Protein AF-A0A2S4UFC1-F1 (afdb_monomer_lite)

InterPro domains:
  IPR022127 Store-operated calcium entry regulator STIMATE/YPL162C [PF12400] (175-302)
  IPR022127 Store-operated calcium entry regulator STIMATE/YPL162C [PTHR31735] (86-302)

Radius of gyration: 28.75 Å; chains: 1; bounding box: 82×48×92 Å

Sequence (320 aa):
RKKLKRCSRHENKIIVENIYIQEEDAKLEWRLDYQILINVRVVVPGVVWGLPSRQLQPRTNQNMDLSAYEPIPSSSISRINSRPPAIANKLIPHTQLDTQTCSLLGPFSILIQAIMALIILASLLYKRHREKPKRKYRIWTADVSKQVLGQAFVHMLNIFISDSMASLPSKGNPCALYFMNIFIDTTIGVFVLFLALNFITLLVCKTLKKTSTNLGLSSGIYPDPFIKSWMKQLSIYFIGLIILKLFVLGLFWLGGSALIKFGNSIIEAISLDPKIQILVVVMIGPTILNVLQFLLIDSFININRIRILIIKAKATEDSK

pLDDT: mean 72.88, std 22.18, range [23.94, 96.31]

Organism: NCBI:txid27350

Structure (mmCIF, N/CA/C/O backbone):
data_AF-A0A2S4UFC1-F1
#
_entry.id   AF-A0A2S4UFC1-F1
#
loop_
_atom_site.group_PDB
_atom_site.id
_atom_site.type_symbol
_atom_site.label_atom_id
_atom_site.label_alt_id
_atom_site.label_comp_id
_atom_site.label_asym_id
_atom_site.label_entity_id
_atom_site.label_seq_id
_atom_site.pdbx_PDB_ins_code
_atom_site.Cartn_x
_atom_site.Cartn_y
_atom_site.Cartn_z
_atom_site.occupancy
_atom_site.B_iso_or_equiv
_atom_site.auth_seq_id
_atom_site.auth_comp_id
_atom_site.auth_asym_id
_atom_site.auth_atom_id
_atom_site.pdbx_PDB_model_num
ATOM 1 N N . ARG A 1 1 ? -30.247 -16.335 38.630 1.00 61.78 1 ARG A N 1
ATOM 2 C CA . ARG A 1 1 ? -29.020 -15.508 38.440 1.00 61.78 1 ARG A CA 1
ATOM 3 C C . ARG A 1 1 ? -27.766 -16.326 38.081 1.00 61.78 1 ARG A C 1
ATOM 5 O O . ARG A 1 1 ? -27.193 -16.047 37.039 1.00 61.78 1 ARG A O 1
ATOM 12 N N . LYS A 1 2 ? -27.351 -17.355 38.846 1.00 61.12 2 LYS A N 1
ATOM 13 C CA . LYS A 1 2 ? -26.151 -18.174 38.522 1.00 61.12 2 LYS A CA 1
ATOM 14 C C . LYS A 1 2 ? -26.230 -18.918 37.167 1.00 61.12 2 LYS A C 1
ATOM 16 O O . LYS A 1 2 ? -25.261 -18.884 36.419 1.00 61.12 2 LYS A O 1
ATOM 21 N N . LYS A 1 3 ? -27.385 -19.505 36.804 1.00 52.72 3 LYS A N 1
ATOM 22 C CA . LYS A 1 3 ? -27.609 -20.129 35.475 1.00 52.72 3 LYS A CA 1
ATOM 23 C C . LYS A 1 3 ? -27.491 -19.131 34.308 1.00 52.72 3 LYS A C 1
ATOM 25 O O . LYS A 1 3 ? -26.796 -19.423 33.348 1.00 52.72 3 LYS A O 1
ATOM 30 N N . LEU A 1 4 ? -28.074 -17.932 34.434 1.00 59.81 4 LEU A N 1
ATOM 31 C CA . LEU A 1 4 ? -27.962 -16.856 33.431 1.00 59.81 4 LEU A CA 1
ATOM 32 C C . LEU A 1 4 ? -26.516 -16.378 33.232 1.00 59.81 4 LEU A C 1
ATOM 34 O O . LEU A 1 4 ? -26.080 -16.214 32.098 1.00 59.81 4 LEU A O 1
ATOM 38 N N . LYS A 1 5 ? -25.745 -16.218 34.318 1.00 59.41 5 LYS A N 1
ATOM 39 C CA . LYS A 1 5 ? -24.313 -15.888 34.217 1.00 59.41 5 LYS A CA 1
ATOM 40 C C . LYS A 1 5 ? -23.512 -16.993 33.519 1.00 59.41 5 LYS A C 1
ATOM 42 O O . LYS A 1 5 ? -22.633 -16.694 32.722 1.00 59.41 5 LYS A O 1
ATOM 47 N N . ARG A 1 6 ? -23.836 -18.264 33.786 1.00 56.88 6 ARG A N 1
ATOM 48 C CA . ARG A 1 6 ? -23.178 -19.421 33.159 1.00 56.88 6 ARG A CA 1
ATOM 49 C C . ARG A 1 6 ? -23.506 -19.535 31.663 1.00 56.88 6 ARG A C 1
ATOM 51 O O . ARG A 1 6 ? -22.590 -19.775 30.890 1.00 56.88 6 ARG A O 1
ATOM 58 N N . CYS A 1 7 ? -24.756 -19.281 31.260 1.00 56.56 7 CYS A N 1
ATOM 59 C CA . CYS A 1 7 ? -25.149 -19.179 29.846 1.00 56.56 7 CYS A CA 1
ATOM 60 C C . CYS A 1 7 ? -24.436 -18.023 29.137 1.00 56.56 7 CYS A C 1
ATOM 62 O O . CYS A 1 7 ? -23.816 -18.250 28.107 1.00 56.56 7 CYS A O 1
ATOM 64 N N . SER A 1 8 ? -24.431 -16.818 29.722 1.00 61.09 8 SER A N 1
ATOM 65 C CA . SER A 1 8 ? -23.762 -15.659 29.110 1.00 61.09 8 SER A CA 1
ATOM 66 C C . SER A 1 8 ? -22.249 -15.857 28.973 1.00 61.09 8 SER A C 1
ATOM 68 O O . SER A 1 8 ? -21.665 -15.433 27.980 1.00 61.09 8 SER A O 1
ATOM 70 N N . ARG A 1 9 ? -21.605 -16.524 29.940 1.00 61.16 9 ARG A N 1
ATOM 71 C CA . ARG A 1 9 ? -20.182 -16.874 29.844 1.00 61.16 9 ARG A CA 1
ATOM 72 C C . ARG A 1 9 ? -19.933 -17.952 28.779 1.00 61.16 9 ARG A C 1
ATOM 74 O O . ARG A 1 9 ? -18.946 -17.867 28.062 1.00 61.16 9 ARG A O 1
ATOM 81 N N . HIS A 1 10 ? -20.839 -18.920 28.626 1.00 65.75 10 HIS A N 1
ATOM 82 C CA . HIS A 1 10 ? -20.724 -19.945 27.586 1.00 65.75 10 HIS A CA 1
ATOM 83 C C . HIS A 1 10 ? -20.914 -19.375 26.170 1.00 65.75 10 HIS A C 1
ATOM 85 O O . HIS A 1 10 ? -20.138 -19.720 25.282 1.00 65.75 10 HIS A O 1
ATOM 91 N N . GLU A 1 11 ? -21.875 -18.469 25.969 1.00 68.25 11 GLU A N 1
ATOM 92 C CA . GLU A 1 11 ? -22.065 -17.746 24.701 1.00 68.25 11 GLU A CA 1
ATOM 93 C C . GLU A 1 11 ? -20.854 -16.876 24.355 1.00 68.25 11 GLU A C 1
ATOM 95 O O . GLU A 1 11 ? -20.370 -16.921 23.226 1.00 68.25 11 GLU A O 1
ATOM 100 N N . ASN A 1 12 ? -20.313 -16.131 25.326 1.00 70.44 12 ASN A N 1
ATOM 101 C CA . ASN A 1 12 ? -19.105 -15.331 25.115 1.00 70.44 12 ASN A CA 1
ATOM 102 C C . ASN A 1 12 ? -17.909 -16.199 24.707 1.00 70.44 12 ASN A C 1
ATOM 104 O O . ASN A 1 12 ? -17.177 -15.824 23.794 1.00 70.44 12 ASN A O 1
ATOM 108 N N . LYS A 1 13 ? -17.745 -17.378 25.319 1.00 71.62 13 LYS A N 1
ATOM 109 C CA . LYS A 1 13 ? -16.677 -18.316 24.959 1.00 71.62 13 LYS A CA 1
ATOM 110 C C . LYS A 1 13 ? -16.800 -18.805 23.509 1.00 71.62 13 LYS A C 1
ATOM 112 O O . LYS A 1 13 ? -15.810 -18.790 22.785 1.00 71.62 13 LYS A O 1
ATOM 117 N N . ILE A 1 14 ? -18.014 -19.148 23.065 1.00 73.88 14 ILE A N 1
ATOM 118 C CA . ILE A 1 14 ? -18.291 -19.549 21.672 1.00 73.88 14 ILE A CA 1
ATOM 119 C C . ILE A 1 14 ? -18.004 -18.391 20.703 1.00 73.88 14 ILE A C 1
ATOM 121 O O . ILE A 1 14 ? -17.455 -18.596 19.622 1.00 73.88 14 ILE A O 1
ATOM 125 N N . ILE A 1 15 ? -18.340 -17.154 21.082 1.00 73.69 15 ILE A N 1
ATOM 126 C CA . ILE A 1 15 ? -18.030 -15.962 20.280 1.00 73.69 15 ILE A CA 1
ATOM 127 C C . ILE A 1 15 ? -16.515 -15.780 20.150 1.00 73.69 15 ILE A C 1
ATOM 129 O O . ILE A 1 15 ? -16.033 -15.544 19.046 1.00 73.69 15 ILE A O 1
ATOM 133 N N . VAL A 1 16 ? -15.761 -15.906 21.243 1.00 74.25 16 VAL A N 1
ATOM 134 C CA . VAL A 1 16 ? -14.298 -15.773 21.226 1.00 74.25 16 VAL A CA 1
ATOM 135 C C . VAL A 1 16 ? -13.660 -16.857 20.353 1.00 74.25 16 VAL A C 1
ATOM 137 O O . VAL A 1 16 ? -12.861 -16.517 19.483 1.00 74.25 16 VAL A O 1
ATOM 140 N N . GLU A 1 17 ? -14.053 -18.126 20.508 1.00 77.62 17 GLU A N 1
ATOM 141 C CA . GLU A 1 17 ? -13.576 -19.237 19.663 1.00 77.62 17 GLU A CA 1
ATOM 142 C C . GLU A 1 17 ? -13.862 -18.991 18.173 1.00 77.62 17 GLU A C 1
ATOM 144 O O . GLU A 1 17 ? -12.964 -19.120 17.341 1.00 77.62 17 GLU A O 1
ATOM 149 N N . ASN A 1 18 ? -15.070 -18.531 17.834 1.00 74.38 18 ASN A N 1
ATOM 150 C CA . ASN A 1 18 ? -15.420 -18.189 16.455 1.00 74.38 18 ASN A CA 1
ATOM 151 C C . ASN A 1 18 ? -14.564 -17.046 15.886 1.00 74.38 18 ASN A C 1
ATOM 153 O O . ASN A 1 18 ? -14.240 -17.070 14.701 1.00 74.38 18 ASN A O 1
ATOM 157 N N . ILE A 1 19 ? -14.184 -16.050 16.693 1.00 74.81 19 ILE A N 1
ATOM 158 C CA . ILE A 1 19 ? -13.323 -14.950 16.228 1.00 74.81 19 ILE A CA 1
ATOM 159 C C . ILE A 1 19 ? -11.862 -15.418 16.070 1.00 74.81 19 ILE A C 1
ATOM 161 O O . ILE A 1 19 ? -11.177 -14.959 15.159 1.00 74.81 19 ILE A O 1
ATOM 165 N N . TYR A 1 20 ? -11.382 -16.357 16.892 1.00 75.94 20 TYR A N 1
ATOM 166 C CA . TYR A 1 20 ? -10.048 -16.950 16.719 1.00 75.94 20 TYR A CA 1
ATOM 167 C C . TYR A 1 20 ? -9.919 -17.721 15.400 1.00 75.94 20 TYR A C 1
ATOM 169 O O . TYR A 1 20 ? -8.932 -17.539 14.690 1.00 75.94 20 TYR A O 1
ATOM 177 N N . ILE A 1 21 ? -10.933 -18.516 15.037 1.00 75.56 21 ILE A N 1
ATOM 178 C CA . ILE A 1 21 ? -10.975 -19.219 13.741 1.00 75.56 21 ILE A CA 1
ATOM 179 C C . ILE A 1 21 ? -10.875 -18.209 12.587 1.00 75.56 21 ILE A C 1
ATOM 181 O O . ILE A 1 21 ? -10.097 -18.392 11.656 1.00 75.56 21 ILE A O 1
ATOM 185 N N . GLN A 1 22 ? -11.581 -17.081 12.699 1.00 74.19 22 GLN A N 1
ATOM 186 C CA . GLN A 1 22 ? -11.533 -16.005 11.704 1.00 74.19 22 GLN A CA 1
ATOM 187 C C . GLN A 1 22 ? -10.156 -15.332 11.609 1.00 74.19 22 GLN A C 1
ATOM 189 O O . GLN A 1 22 ? -9.771 -14.888 10.528 1.00 74.19 22 GLN A O 1
ATOM 194 N N . GLU A 1 23 ? -9.411 -15.224 12.715 1.00 77.94 23 GLU A N 1
ATOM 195 C CA . GLU A 1 23 ? -8.042 -14.696 12.687 1.00 77.94 23 GLU A CA 1
ATOM 196 C C . GLU A 1 23 ? -7.101 -15.628 11.910 1.00 77.94 23 GLU A C 1
ATOM 198 O O . GLU A 1 23 ? -6.281 -15.146 11.127 1.00 77.94 23 GLU A O 1
ATOM 203 N N . GLU A 1 24 ? -7.219 -16.943 12.103 1.00 78.88 24 GLU A N 1
ATOM 204 C CA . GLU A 1 24 ? -6.399 -17.932 11.393 1.00 78.88 24 GLU A CA 1
ATOM 205 C C . GLU A 1 24 ? -6.725 -17.987 9.894 1.00 78.88 24 GLU A C 1
ATOM 207 O O . GLU A 1 24 ? -5.803 -17.935 9.077 1.00 78.88 24 GLU A O 1
ATOM 212 N N . ASP A 1 25 ? -8.006 -17.961 9.517 1.00 76.44 25 ASP A N 1
ATOM 213 C CA . ASP A 1 25 ? -8.427 -17.888 8.110 1.00 76.44 25 ASP A CA 1
ATOM 214 C C . ASP A 1 25 ? -7.889 -16.618 7.426 1.00 76.44 25 ASP A C 1
ATOM 216 O O . ASP A 1 25 ? -7.317 -16.676 6.335 1.00 76.44 25 ASP A O 1
ATOM 220 N N . ALA A 1 26 ? -7.988 -15.461 8.091 1.00 71.56 26 ALA A N 1
ATOM 221 C CA . ALA A 1 26 ? -7.476 -14.198 7.558 1.00 71.56 26 ALA A CA 1
ATOM 222 C C . ALA A 1 26 ? -5.941 -14.190 7.432 1.00 71.56 26 ALA A C 1
ATOM 224 O O . ALA A 1 26 ? -5.396 -13.631 6.477 1.00 71.56 26 ALA A O 1
ATOM 225 N N . LYS A 1 27 ? -5.220 -14.817 8.373 1.00 75.50 27 LYS A N 1
ATOM 226 C CA . LYS A 1 27 ? -3.764 -15.010 8.266 1.00 75.50 27 LYS A CA 1
ATOM 227 C C . LYS A 1 27 ? -3.405 -15.923 7.097 1.00 75.50 27 LYS A C 1
ATOM 229 O O . LYS A 1 27 ? -2.391 -15.670 6.449 1.00 75.50 27 LYS A O 1
ATOM 234 N N . LEU A 1 28 ? -4.188 -16.971 6.840 1.00 81.00 28 LEU A N 1
ATOM 235 C CA . LEU A 1 28 ? -3.962 -17.882 5.721 1.00 81.00 28 LEU A CA 1
ATOM 236 C C . LEU A 1 28 ? -4.154 -17.164 4.382 1.00 81.00 28 LEU A C 1
ATOM 238 O O . LEU A 1 28 ? -3.272 -17.248 3.531 1.00 81.00 28 LEU A O 1
ATOM 242 N N . GLU A 1 29 ? -5.237 -16.398 4.224 1.00 75.56 29 GLU A N 1
ATOM 243 C CA . GLU A 1 29 ? -5.452 -15.558 3.037 1.00 75.56 29 GLU A CA 1
ATOM 244 C C . GLU A 1 29 ? -4.302 -14.566 2.838 1.00 75.56 29 GLU A C 1
ATOM 246 O O . GLU A 1 29 ? -3.752 -14.477 1.745 1.00 75.56 29 GLU A O 1
ATOM 251 N N . TRP A 1 30 ? -3.846 -13.898 3.902 1.00 72.69 30 TRP A N 1
ATOM 252 C CA . TRP A 1 30 ? -2.693 -13.000 3.815 1.00 72.69 30 TRP A CA 1
ATOM 253 C C . TRP A 1 30 ? -1.406 -13.723 3.398 1.00 72.69 30 TRP A C 1
ATOM 255 O O . TRP A 1 30 ? -0.648 -13.204 2.581 1.00 72.69 30 TRP A O 1
ATOM 265 N N . ARG A 1 31 ? -1.150 -14.930 3.925 1.00 78.81 31 ARG A N 1
ATOM 266 C CA . ARG A 1 31 ? -0.006 -15.749 3.497 1.00 78.81 31 ARG A CA 1
ATOM 267 C C . ARG A 1 31 ? -0.122 -16.132 2.028 1.00 78.81 31 ARG A C 1
ATOM 269 O O . ARG A 1 31 ? 0.897 -16.117 1.353 1.00 78.81 31 ARG A O 1
ATOM 276 N N . LEU A 1 32 ? -1.319 -16.445 1.536 1.00 79.00 32 LEU A N 1
ATOM 277 C CA . LEU A 1 32 ? -1.554 -16.753 0.125 1.00 79.00 32 LEU A CA 1
ATOM 278 C C . LEU A 1 32 ? -1.341 -15.521 -0.758 1.00 79.00 32 LEU A C 1
ATOM 280 O O . LEU A 1 32 ? -0.566 -15.608 -1.703 1.00 79.00 32 LEU A O 1
ATOM 284 N N . ASP A 1 33 ? -1.930 -14.372 -0.423 1.00 77.94 33 ASP A N 1
ATOM 285 C CA . ASP A 1 33 ? -1.734 -13.105 -1.144 1.00 77.94 33 ASP A CA 1
ATOM 286 C C . ASP A 1 33 ? -0.241 -12.731 -1.211 1.00 77.94 33 ASP A C 1
ATOM 288 O O . ASP A 1 33 ? 0.288 -12.342 -2.255 1.00 77.94 33 ASP A O 1
ATOM 292 N N . TYR A 1 34 ? 0.467 -12.896 -0.090 1.00 74.44 34 TYR A N 1
ATOM 293 C CA . TYR A 1 34 ? 1.893 -12.602 0.016 1.00 74.44 34 TYR A CA 1
ATOM 294 C C . TYR A 1 34 ? 2.752 -13.634 -0.724 1.00 74.44 34 TYR A C 1
ATOM 296 O O . TYR A 1 34 ? 3.732 -13.277 -1.376 1.00 74.44 34 TYR A O 1
ATOM 304 N N . GLN A 1 35 ? 2.376 -14.912 -0.684 1.00 74.56 35 GLN A N 1
ATOM 305 C CA . GLN A 1 35 ? 3.039 -15.960 -1.451 1.00 74.56 35 GLN A CA 1
ATOM 306 C C . GLN A 1 35 ? 2.804 -15.775 -2.950 1.00 74.56 35 GLN A C 1
ATOM 308 O O . GLN A 1 35 ? 3.716 -16.041 -3.719 1.00 74.56 35 GLN A O 1
ATOM 313 N N . ILE A 1 36 ? 1.640 -15.279 -3.382 1.00 71.56 36 ILE A N 1
ATOM 314 C CA . ILE A 1 36 ? 1.389 -14.893 -4.776 1.00 71.56 36 ILE A CA 1
ATOM 315 C C . ILE A 1 36 ? 2.314 -13.741 -5.160 1.00 71.56 36 ILE A C 1
ATOM 317 O O . ILE A 1 36 ? 2.963 -13.832 -6.192 1.00 71.56 36 ILE A O 1
ATOM 321 N N . LEU A 1 37 ? 2.471 -12.712 -4.323 1.00 67.62 37 LEU A N 1
ATOM 322 C CA . LEU A 1 37 ? 3.439 -11.634 -4.567 1.00 67.62 37 LEU A CA 1
ATOM 323 C C . LEU A 1 37 ? 4.883 -12.166 -4.680 1.00 67.62 37 LEU A C 1
ATOM 325 O O . LEU A 1 37 ? 5.614 -11.794 -5.598 1.00 67.62 37 LEU A O 1
ATOM 329 N N . ILE A 1 38 ? 5.288 -13.080 -3.790 1.00 63.66 38 ILE A N 1
ATOM 330 C CA . ILE A 1 38 ? 6.596 -13.751 -3.859 1.00 63.66 38 ILE A CA 1
ATOM 331 C C . ILE A 1 38 ? 6.693 -14.672 -5.075 1.00 63.66 38 ILE A C 1
ATOM 333 O O . ILE A 1 38 ? 7.763 -14.789 -5.643 1.00 63.66 38 ILE A O 1
ATOM 337 N N . ASN A 1 39 ? 5.625 -15.327 -5.509 1.00 59.16 39 ASN A N 1
ATOM 338 C CA . ASN A 1 39 ? 5.654 -16.225 -6.662 1.00 59.16 39 ASN A CA 1
ATOM 339 C C . ASN A 1 39 ? 5.530 -15.459 -7.985 1.00 59.16 39 ASN A C 1
ATOM 341 O O . ASN A 1 39 ? 6.018 -15.937 -8.999 1.00 59.16 39 ASN A O 1
ATOM 345 N N . VAL A 1 40 ? 4.992 -14.236 -7.990 1.00 54.44 40 VAL A N 1
ATOM 346 C CA . VAL A 1 40 ? 5.124 -13.287 -9.109 1.00 54.44 40 VAL A CA 1
ATOM 347 C C . VAL A 1 40 ? 6.602 -12.932 -9.334 1.00 54.44 40 VAL A C 1
ATOM 349 O O . VAL A 1 40 ? 7.004 -12.738 -10.477 1.00 54.44 40 VAL A O 1
ATOM 352 N N . ARG A 1 41 ? 7.462 -13.016 -8.301 1.00 47.94 41 ARG A N 1
ATOM 353 C CA . ARG A 1 41 ? 8.940 -13.026 -8.439 1.00 47.94 41 ARG A CA 1
ATOM 354 C C . ARG A 1 41 ? 9.462 -14.177 -9.317 1.00 47.94 41 ARG A C 1
ATOM 356 O O . ARG A 1 41 ? 10.603 -14.117 -9.757 1.00 47.94 41 ARG A O 1
ATOM 363 N N . VAL A 1 42 ? 8.660 -15.225 -9.527 1.00 39.50 42 VAL A N 1
ATOM 364 C CA . VAL A 1 42 ? 8.984 -16.471 -10.250 1.00 39.50 42 VAL A CA 1
ATOM 365 C C . VAL A 1 42 ? 8.258 -16.558 -11.606 1.00 39.50 42 VAL A C 1
ATOM 367 O O . VAL A 1 42 ? 8.563 -17.432 -12.409 1.00 39.50 42 VAL A O 1
ATOM 370 N N . VAL A 1 43 ? 7.375 -15.605 -11.939 1.00 39.38 43 VAL A N 1
ATOM 371 C CA . VAL A 1 43 ? 6.748 -15.487 -13.280 1.00 39.38 43 VAL A CA 1
ATOM 372 C C . VAL A 1 43 ? 7.720 -14.893 -14.319 1.00 39.38 43 VAL A C 1
ATOM 374 O O . VAL A 1 43 ? 7.339 -14.589 -15.442 1.00 39.38 43 VAL A O 1
ATOM 377 N N . VAL A 1 44 ? 9.008 -14.783 -13.982 1.00 40.50 44 VAL A N 1
ATOM 378 C CA . VAL A 1 44 ? 10.097 -14.617 -14.950 1.00 40.50 44 VAL A CA 1
ATOM 379 C C . VAL A 1 44 ? 10.836 -15.958 -15.032 1.00 40.50 44 VAL A C 1
ATOM 381 O O . VAL A 1 44 ? 11.775 -16.189 -14.263 1.00 40.50 44 VAL A O 1
ATOM 384 N N . PRO A 1 45 ? 10.410 -16.892 -15.901 1.00 34.62 45 PRO A N 1
ATOM 385 C CA . PRO A 1 45 ? 11.139 -18.133 -16.105 1.00 34.62 45 PRO A CA 1
ATOM 386 C C . PRO A 1 45 ? 12.493 -17.778 -16.731 1.00 34.62 45 PRO A C 1
ATOM 388 O O . PRO A 1 45 ? 12.535 -17.214 -17.819 1.00 34.62 45 PRO A O 1
ATOM 391 N N . GLY A 1 46 ? 13.602 -18.074 -16.046 1.00 40.22 46 GLY A N 1
ATOM 392 C CA . GLY A 1 46 ? 14.948 -17.934 -16.623 1.00 40.22 46 GLY A CA 1
ATOM 393 C C . GLY A 1 46 ? 16.045 -17.437 -15.682 1.00 40.22 46 GLY A C 1
ATOM 394 O O . GLY A 1 46 ? 17.222 -17.620 -15.981 1.00 40.22 46 GLY A O 1
ATOM 395 N N . VAL A 1 47 ? 15.710 -16.867 -14.520 1.00 40.62 47 VAL A N 1
ATOM 396 C CA . VAL A 1 47 ? 16.730 -16.457 -13.539 1.00 40.62 47 VAL A CA 1
ATOM 397 C C . VAL A 1 47 ? 17.086 -17.651 -12.652 1.00 40.62 47 VAL A C 1
ATOM 399 O O . VAL A 1 47 ? 16.497 -17.873 -11.595 1.00 40.62 47 VAL A O 1
ATOM 402 N N . VAL A 1 48 ? 18.051 -18.449 -13.109 1.00 32.19 48 VAL A N 1
ATOM 403 C CA . VAL A 1 48 ? 18.720 -19.459 -12.280 1.00 32.19 48 VAL A CA 1
ATOM 404 C C . VAL A 1 48 ? 19.402 -18.730 -11.118 1.00 32.19 48 VAL A C 1
ATOM 406 O O . VAL A 1 48 ? 20.355 -17.977 -11.311 1.00 32.19 48 VAL A O 1
ATOM 409 N N . TRP A 1 49 ? 18.885 -18.925 -9.904 1.00 32.38 49 TRP A N 1
ATOM 410 C CA . TRP A 1 49 ? 19.517 -18.448 -8.677 1.00 32.38 49 TRP A CA 1
ATOM 411 C C . TRP A 1 49 ? 20.860 -19.165 -8.500 1.00 32.38 49 TRP A C 1
ATOM 413 O O . TRP A 1 49 ? 20.921 -20.390 -8.539 1.00 32.38 49 TRP A O 1
ATOM 423 N N . GLY A 1 50 ? 21.920 -18.368 -8.354 1.00 34.03 50 GLY A N 1
ATOM 424 C CA . GLY A 1 50 ? 23.331 -18.753 -8.301 1.00 34.03 50 GLY A CA 1
ATOM 425 C C . GLY A 1 50 ? 23.666 -20.193 -7.895 1.00 34.03 50 GLY A C 1
ATOM 426 O O . GLY A 1 50 ? 23.557 -20.565 -6.732 1.00 34.03 50 GLY A O 1
ATOM 427 N N . LEU A 1 51 ? 24.234 -20.926 -8.852 1.00 25.50 51 LEU A N 1
ATOM 428 C CA . LEU A 1 51 ? 25.261 -21.945 -8.637 1.00 25.50 51 LEU A CA 1
ATOM 429 C C . LEU A 1 51 ? 26.371 -21.706 -9.678 1.00 25.50 51 LEU A C 1
ATOM 431 O O . LEU A 1 51 ? 26.055 -21.395 -10.832 1.00 25.50 51 LEU A O 1
ATOM 435 N N . PRO A 1 52 ? 27.662 -21.811 -9.309 1.00 33.47 52 PRO A N 1
ATOM 436 C CA . PRO A 1 52 ? 28.767 -21.515 -10.212 1.00 33.47 52 PRO A CA 1
ATOM 437 C C . PRO A 1 52 ? 28.863 -22.633 -11.250 1.00 33.47 52 PRO A C 1
ATOM 439 O O . PRO A 1 52 ? 29.387 -23.715 -10.982 1.00 33.47 52 PRO A O 1
ATOM 442 N N . SER A 1 53 ? 28.319 -22.394 -12.440 1.00 30.59 53 SER A N 1
ATOM 443 C CA . SER A 1 53 ? 28.407 -23.364 -13.526 1.00 30.59 53 SER A CA 1
ATOM 444 C C . SER A 1 53 ? 29.748 -23.213 -14.228 1.00 30.59 53 SER A C 1
ATOM 446 O O . SER A 1 53 ? 30.056 -22.192 -14.841 1.00 30.59 53 SER A O 1
ATOM 448 N N . ARG A 1 54 ? 30.549 -24.266 -14.052 1.00 28.03 54 ARG A N 1
ATOM 449 C CA . ARG A 1 54 ? 31.782 -24.586 -14.765 1.00 28.03 54 ARG A CA 1
ATOM 450 C C . ARG A 1 54 ? 31.684 -24.281 -16.258 1.00 28.03 54 ARG A C 1
ATOM 452 O O . ARG A 1 54 ? 30.647 -24.455 -16.888 1.00 28.03 54 ARG A O 1
ATOM 459 N N . GLN A 1 55 ? 32.844 -23.908 -16.780 1.00 32.12 55 GLN A N 1
ATOM 460 C CA . GLN A 1 55 ? 33.179 -23.746 -18.184 1.00 32.12 55 GLN A CA 1
ATOM 461 C C . GLN A 1 55 ? 32.518 -24.771 -19.117 1.00 32.12 55 GLN A C 1
ATOM 463 O O . GLN A 1 55 ? 32.674 -25.976 -18.932 1.00 32.12 55 GLN A O 1
ATOM 468 N N . LEU A 1 56 ? 31.923 -24.270 -20.198 1.00 27.81 56 LEU A N 1
ATOM 469 C CA . LEU A 1 56 ? 31.976 -24.928 -21.499 1.00 27.81 56 LEU A CA 1
ATOM 470 C C . LEU A 1 56 ? 32.560 -23.934 -22.511 1.00 27.81 56 LEU A C 1
ATOM 472 O O . LEU A 1 56 ? 31.915 -22.961 -22.894 1.00 27.81 56 LEU A O 1
ATOM 476 N N . GLN A 1 57 ? 33.807 -24.182 -22.912 1.00 26.25 57 GLN A N 1
ATOM 477 C CA . GLN A 1 57 ? 34.408 -23.609 -24.116 1.00 26.25 57 GLN A CA 1
ATOM 478 C C . GLN A 1 57 ? 33.777 -24.245 -25.364 1.00 26.25 57 GLN A C 1
ATOM 480 O O . GLN A 1 57 ? 33.630 -25.470 -25.397 1.00 26.25 57 GLN A O 1
ATOM 485 N N . PRO A 1 58 ? 33.551 -23.488 -26.447 1.00 27.28 58 PRO A N 1
ATOM 486 C CA . PRO A 1 58 ? 33.597 -24.032 -27.792 1.00 27.28 58 PRO A CA 1
ATOM 487 C C . PRO A 1 58 ? 35.048 -24.028 -28.285 1.00 27.28 58 PRO A C 1
ATOM 489 O O . PRO A 1 58 ? 35.729 -23.003 -28.311 1.00 27.28 58 PRO A O 1
ATOM 492 N N . ARG A 1 59 ? 35.512 -25.215 -28.661 1.00 23.94 59 ARG A N 1
ATOM 493 C CA . ARG A 1 59 ? 36.790 -25.485 -29.313 1.00 23.94 59 ARG A CA 1
ATOM 494 C C . ARG A 1 59 ? 36.681 -25.094 -30.792 1.00 23.94 59 ARG A C 1
ATOM 496 O O . ARG A 1 59 ? 35.957 -25.752 -31.529 1.00 23.94 59 ARG A O 1
ATOM 503 N N . THR A 1 60 ? 37.458 -24.111 -31.236 1.00 28.44 60 THR A N 1
ATOM 504 C CA . THR A 1 60 ? 37.849 -23.958 -32.648 1.00 28.44 60 THR A CA 1
ATOM 505 C C . THR A 1 60 ? 39.339 -23.623 -32.719 1.00 28.44 60 THR A C 1
ATOM 507 O O . THR A 1 60 ? 39.749 -22.493 -32.475 1.00 28.44 60 THR A O 1
ATOM 510 N N . ASN A 1 61 ? 40.140 -24.650 -33.020 1.00 26.72 61 ASN A N 1
ATOM 511 C CA . ASN A 1 61 ? 41.443 -24.545 -33.692 1.00 26.72 61 ASN A CA 1
ATOM 512 C C . ASN A 1 61 ? 41.196 -23.897 -35.081 1.00 26.72 61 ASN A C 1
ATOM 514 O O . ASN A 1 61 ? 40.125 -24.118 -35.636 1.00 26.72 61 ASN A O 1
ATOM 518 N N . GLN A 1 62 ? 42.068 -23.140 -35.745 1.00 28.77 62 GLN A N 1
ATOM 519 C CA . GLN A 1 62 ? 43.515 -22.943 -35.657 1.00 28.77 62 GLN A CA 1
ATOM 520 C C . GLN A 1 62 ? 43.894 -21.780 -36.614 1.00 28.77 62 GLN A C 1
ATOM 522 O O . GLN A 1 62 ? 43.197 -21.580 -37.608 1.00 28.77 62 GLN A O 1
ATOM 527 N N . ASN A 1 63 ? 45.051 -21.150 -36.354 1.00 26.84 63 ASN A N 1
ATOM 528 C CA . ASN A 1 63 ? 45.920 -20.348 -37.252 1.00 26.84 63 ASN A CA 1
ATOM 529 C C . ASN A 1 63 ? 45.630 -18.824 -37.316 1.00 26.84 63 ASN A C 1
ATOM 531 O O . ASN A 1 63 ? 44.557 -18.418 -37.740 1.00 26.84 63 ASN A O 1
ATOM 535 N N . MET A 1 64 ? 46.496 -17.971 -36.729 1.00 26.00 64 MET A N 1
ATOM 536 C CA . MET A 1 64 ? 47.747 -17.382 -37.300 1.00 26.00 64 MET A CA 1
ATOM 537 C C . MET A 1 64 ? 47.402 -15.964 -37.831 1.00 26.00 64 MET A C 1
ATOM 539 O O . MET A 1 64 ? 46.434 -15.841 -38.563 1.00 26.00 64 MET A O 1
ATOM 543 N N . ASP A 1 65 ? 48.001 -14.819 -37.494 1.00 25.81 65 ASP A N 1
ATOM 544 C CA . ASP A 1 65 ? 49.235 -14.435 -36.809 1.00 25.81 65 ASP A CA 1
ATOM 545 C C . ASP A 1 65 ? 49.073 -13.043 -36.162 1.00 25.81 65 ASP A C 1
ATOM 547 O O . ASP A 1 65 ? 48.212 -12.240 -36.523 1.00 25.81 65 ASP A O 1
ATOM 551 N N . LEU A 1 66 ? 49.955 -12.777 -35.203 1.00 26.36 66 LEU A N 1
ATOM 552 C CA . LEU A 1 66 ? 50.164 -11.531 -34.475 1.00 26.36 66 LEU A CA 1
ATOM 553 C C . LEU A 1 66 ? 51.202 -10.678 -35.234 1.00 26.36 66 LEU A C 1
ATOM 555 O O . LEU A 1 66 ? 52.298 -11.187 -35.431 1.00 26.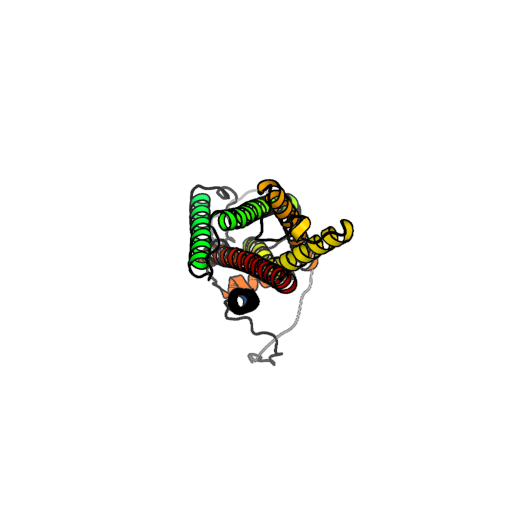36 66 LEU A O 1
ATOM 559 N N . SER A 1 67 ? 50.917 -9.423 -35.619 1.00 24.33 67 SER A N 1
ATOM 560 C CA . SER A 1 67 ? 51.862 -8.277 -35.562 1.00 24.33 67 SER A CA 1
ATOM 561 C C . SER A 1 67 ? 51.318 -7.012 -36.261 1.00 24.33 67 SER A C 1
ATOM 563 O O . SER A 1 67 ? 50.556 -7.099 -37.217 1.00 24.33 67 SER A O 1
ATOM 565 N N . ALA A 1 68 ? 51.832 -5.861 -35.810 1.00 25.91 68 ALA A N 1
ATOM 566 C CA . ALA A 1 68 ? 51.887 -4.541 -36.453 1.00 25.91 68 ALA A CA 1
ATOM 567 C C . ALA A 1 68 ? 50.685 -3.581 -36.299 1.00 25.91 68 ALA A C 1
ATOM 569 O O . ALA A 1 68 ? 49.773 -3.527 -37.119 1.00 25.91 68 ALA A O 1
ATOM 570 N N . TYR A 1 69 ? 50.780 -2.709 -35.289 1.00 24.75 69 TYR A N 1
ATOM 571 C CA . TYR A 1 69 ? 50.234 -1.351 -35.333 1.00 24.75 69 TYR A CA 1
ATOM 572 C C . TYR A 1 69 ? 51.418 -0.374 -35.277 1.00 24.75 69 TYR A C 1
ATOM 574 O O . TYR A 1 69 ? 52.044 -0.226 -34.228 1.00 24.75 69 TYR A O 1
ATOM 582 N N . GLU A 1 70 ? 51.736 0.263 -36.404 1.00 25.59 70 GLU A N 1
ATOM 583 C CA . GLU A 1 70 ? 52.528 1.499 -36.454 1.00 25.59 70 GLU A CA 1
ATOM 584 C C . GLU A 1 70 ? 51.579 2.707 -36.592 1.00 25.59 70 GLU A C 1
ATOM 586 O O . GLU A 1 70 ? 50.557 2.591 -37.277 1.00 25.59 70 GLU A O 1
ATOM 591 N N . PRO A 1 71 ? 51.880 3.872 -35.985 1.00 34.03 71 PRO A N 1
ATOM 592 C CA . PRO A 1 71 ? 51.129 5.106 -36.208 1.00 34.03 71 PRO A CA 1
ATOM 593 C C . PRO A 1 71 ? 51.886 6.137 -37.080 1.00 34.03 71 PRO A C 1
ATOM 595 O O . PRO A 1 71 ? 53.095 6.024 -37.256 1.00 34.03 71 PRO A O 1
ATOM 598 N N . ILE A 1 72 ? 51.168 7.228 -37.441 1.00 25.08 72 ILE A N 1
ATOM 599 C CA . ILE A 1 72 ? 51.628 8.587 -37.876 1.00 25.08 72 ILE A CA 1
ATOM 600 C C . ILE A 1 72 ? 51.597 8.833 -39.420 1.00 25.08 72 ILE A C 1
ATOM 602 O O . ILE A 1 72 ? 51.815 7.875 -40.153 1.00 25.08 72 ILE A O 1
ATOM 606 N N . PRO A 1 73 ? 51.413 10.068 -39.989 1.00 37.16 73 PRO A N 1
ATOM 607 C CA . PRO A 1 73 ? 50.903 11.372 -39.502 1.00 37.16 73 PRO A CA 1
ATOM 608 C C . PRO A 1 73 ? 49.774 12.024 -40.355 1.00 37.16 73 PRO A C 1
ATOM 610 O O . PRO A 1 73 ? 49.479 11.672 -41.492 1.00 37.16 73 PRO A O 1
ATOM 613 N N . SER A 1 74 ? 49.238 13.107 -39.789 1.00 30.62 74 SER A N 1
ATOM 614 C CA . SER A 1 74 ? 48.424 14.193 -40.361 1.00 30.62 74 SER A CA 1
ATOM 615 C C . SER A 1 74 ? 48.993 14.938 -41.586 1.00 30.62 74 SER A C 1
ATOM 617 O O . SER A 1 74 ? 50.163 15.315 -41.574 1.00 30.62 74 SER A O 1
ATOM 619 N N . SER A 1 75 ? 48.122 15.339 -42.531 1.00 28.17 75 SER A N 1
ATOM 620 C CA . SER A 1 75 ? 48.246 16.614 -43.275 1.00 28.17 75 SER A CA 1
ATOM 621 C C . SER A 1 75 ? 46.925 17.111 -43.930 1.00 28.17 75 SER A C 1
ATOM 623 O O . SER A 1 75 ? 46.214 16.366 -44.592 1.00 28.17 75 SER A O 1
ATOM 625 N N . SER A 1 76 ? 46.634 18.401 -43.693 1.00 28.70 76 SER A N 1
ATOM 626 C CA . SER A 1 76 ? 46.130 19.452 -44.616 1.00 28.70 76 SER A CA 1
ATOM 627 C C . SER A 1 76 ? 44.743 19.411 -45.313 1.00 28.70 76 SER A C 1
ATOM 629 O O . SER A 1 76 ? 44.572 18.873 -46.398 1.00 28.70 76 SER A O 1
ATOM 631 N N . ILE A 1 77 ? 43.802 20.168 -44.726 1.00 29.25 77 ILE A N 1
ATOM 632 C CA . ILE A 1 77 ? 42.827 21.156 -45.276 1.00 29.25 77 ILE A CA 1
ATOM 633 C C . ILE A 1 77 ? 42.611 21.241 -46.819 1.00 29.25 77 ILE A C 1
ATOM 635 O O . ILE A 1 77 ? 43.492 21.696 -47.541 1.00 29.25 77 ILE A O 1
ATOM 639 N N . SER A 1 78 ? 41.368 21.046 -47.311 1.00 25.95 78 SER A N 1
ATOM 640 C CA . SER A 1 78 ? 40.496 22.115 -47.887 1.00 25.95 78 SER A CA 1
ATOM 641 C C . SER A 1 78 ? 39.231 21.617 -48.640 1.00 25.95 78 SER A C 1
ATOM 643 O O . SER A 1 78 ? 39.269 20.636 -49.367 1.00 25.95 78 SER A O 1
ATOM 645 N N . ARG A 1 79 ? 38.153 22.420 -48.512 1.00 27.47 79 ARG A N 1
ATOM 646 C CA . ARG A 1 79 ? 37.005 22.676 -49.429 1.00 27.47 79 ARG A CA 1
ATOM 647 C C . ARG A 1 79 ? 35.874 21.642 -49.667 1.00 27.47 79 ARG A C 1
ATOM 649 O O . ARG A 1 79 ? 35.973 20.729 -50.467 1.00 27.47 79 ARG A O 1
ATOM 656 N N . ILE A 1 80 ? 34.743 21.940 -49.012 1.00 31.83 80 ILE A N 1
ATOM 657 C CA . ILE A 1 80 ? 33.384 22.263 -49.522 1.00 31.83 80 ILE A CA 1
ATOM 658 C C . ILE A 1 80 ? 32.906 21.656 -50.867 1.00 31.83 80 ILE A C 1
ATOM 660 O O . ILE A 1 80 ? 33.456 21.935 -51.925 1.00 31.83 80 ILE A O 1
ATOM 664 N N . ASN A 1 81 ? 31.712 21.048 -50.762 1.00 34.91 81 ASN A N 1
ATOM 665 C CA . ASN A 1 81 ? 30.674 20.736 -51.761 1.00 34.91 81 ASN A CA 1
ATOM 666 C C . ASN A 1 81 ? 30.912 19.616 -52.780 1.00 34.91 81 ASN A C 1
ATOM 668 O O . ASN A 1 81 ? 31.329 19.855 -53.905 1.00 34.91 81 ASN A O 1
ATOM 672 N N . SER A 1 82 ? 30.354 18.446 -52.459 1.00 29.80 82 SER A N 1
ATOM 673 C CA . SER A 1 82 ? 29.606 17.635 -53.428 1.00 29.80 82 SER A CA 1
ATOM 674 C C . SER A 1 82 ? 28.768 16.584 -52.697 1.00 29.80 82 SER A C 1
ATOM 676 O O . SER A 1 82 ? 29.284 15.801 -51.906 1.00 29.80 82 SER A O 1
ATOM 678 N N . ARG A 1 83 ? 27.459 16.595 -52.954 1.00 40.56 83 ARG A N 1
ATOM 679 C CA . ARG A 1 83 ? 26.476 15.590 -52.529 1.00 40.56 83 ARG A CA 1
ATOM 680 C C . ARG A 1 83 ? 26.697 14.295 -53.340 1.00 40.56 83 ARG A C 1
ATOM 682 O O . ARG A 1 83 ? 26.804 14.404 -54.559 1.00 40.56 83 ARG A O 1
ATOM 689 N N . PRO A 1 84 ? 26.692 13.099 -52.724 1.00 38.59 84 PRO A N 1
ATOM 690 C CA . PRO A 1 84 ? 26.354 11.866 -53.441 1.00 38.59 84 PRO A CA 1
ATOM 691 C C . PRO A 1 84 ? 25.294 11.020 -52.690 1.00 38.59 84 PRO A C 1
ATOM 693 O O . PRO A 1 84 ? 24.884 11.379 -51.585 1.00 38.59 84 PRO A O 1
ATOM 696 N N . PRO A 1 85 ? 24.737 9.981 -53.339 1.00 34.31 85 PRO A N 1
ATOM 697 C CA . PRO A 1 85 ? 23.332 9.610 -53.220 1.00 34.31 85 PRO A CA 1
ATOM 698 C C . PRO A 1 85 ? 23.018 8.666 -52.056 1.00 34.31 85 PRO A C 1
ATOM 700 O O . PRO A 1 85 ? 23.884 8.031 -51.460 1.00 34.31 85 PRO A O 1
ATOM 703 N N . ALA A 1 86 ? 21.719 8.579 -51.773 1.00 38.28 86 ALA A N 1
ATOM 704 C CA . ALA A 1 86 ? 21.107 7.659 -50.834 1.00 38.28 86 ALA A CA 1
ATOM 705 C C . ALA A 1 86 ? 21.531 6.204 -51.096 1.00 38.28 86 ALA A C 1
ATOM 707 O O . ALA A 1 86 ? 21.101 5.583 -52.065 1.00 38.28 86 ALA A O 1
ATOM 708 N N . ILE A 1 87 ? 22.316 5.647 -50.176 1.00 33.47 87 ILE A N 1
ATOM 709 C CA . ILE A 1 87 ? 22.404 4.207 -49.952 1.00 33.47 87 ILE A CA 1
ATOM 710 C C . ILE A 1 87 ? 21.918 3.996 -48.526 1.00 33.47 87 ILE A C 1
ATOM 712 O O . ILE A 1 87 ? 22.607 4.285 -47.547 1.00 33.47 87 ILE A O 1
ATOM 716 N N . ALA A 1 88 ? 20.661 3.572 -48.435 1.00 36.03 88 ALA A N 1
ATOM 717 C CA . ALA A 1 88 ? 19.998 3.199 -47.205 1.00 36.03 88 ALA A CA 1
ATOM 718 C C . ALA A 1 88 ? 20.672 1.947 -46.626 1.00 36.03 88 ALA A C 1
ATOM 720 O O . ALA A 1 88 ? 20.214 0.823 -46.824 1.00 36.03 88 ALA A O 1
ATOM 721 N N . ASN A 1 89 ? 21.752 2.146 -45.872 1.00 36.75 89 ASN A N 1
ATOM 722 C CA . ASN A 1 89 ? 22.136 1.188 -44.853 1.00 36.75 89 ASN A CA 1
ATOM 723 C C . ASN A 1 89 ? 21.029 1.212 -43.804 1.00 36.75 89 ASN A C 1
ATOM 725 O O . ASN A 1 89 ? 20.897 2.157 -43.027 1.00 36.75 89 ASN A O 1
ATOM 729 N N . LYS A 1 90 ? 20.200 0.168 -43.841 1.00 37.06 90 LYS A N 1
ATOM 730 C CA . LYS A 1 90 ? 19.169 -0.173 -42.863 1.00 37.06 90 LYS A CA 1
ATOM 731 C C . LYS A 1 90 ? 19.837 -0.530 -41.531 1.00 37.06 90 LYS A C 1
ATOM 733 O O . LYS A 1 90 ? 19.794 -1.669 -41.080 1.00 37.06 90 LYS A O 1
ATOM 738 N N . LEU A 1 91 ? 20.490 0.452 -40.918 1.00 33.72 91 LEU A N 1
ATOM 739 C CA . LEU A 1 91 ? 20.808 0.437 -39.506 1.00 33.72 91 LEU A CA 1
ATOM 740 C C . LEU A 1 91 ? 19.477 0.704 -38.817 1.00 33.72 91 LEU A C 1
ATOM 742 O O . LEU A 1 91 ? 18.927 1.795 -38.942 1.00 33.72 91 LEU A O 1
ATOM 746 N N . ILE A 1 92 ? 18.919 -0.336 -38.203 1.00 37.19 92 ILE A N 1
ATOM 747 C CA . ILE A 1 92 ? 17.712 -0.267 -37.381 1.00 37.19 92 ILE A CA 1
ATOM 748 C C . ILE A 1 92 ? 17.908 0.919 -36.430 1.00 37.19 92 ILE A C 1
ATOM 750 O O . ILE A 1 92 ? 18.767 0.835 -35.547 1.00 37.19 92 ILE A O 1
ATOM 754 N N . PRO A 1 93 ? 17.194 2.045 -36.614 1.00 33.16 93 PRO A N 1
ATOM 755 C CA . PRO A 1 93 ? 17.269 3.122 -35.656 1.00 33.16 93 PRO A CA 1
ATOM 756 C C . PRO A 1 93 ? 16.672 2.537 -34.388 1.00 33.16 93 PRO A C 1
ATOM 758 O O . PRO A 1 93 ? 15.548 2.027 -34.419 1.00 33.16 93 PRO A O 1
ATOM 761 N N . HIS A 1 94 ? 17.430 2.575 -33.290 1.00 36.06 94 HIS A N 1
ATOM 762 C CA . HIS A 1 94 ? 16.838 2.529 -31.962 1.00 36.06 94 HIS A CA 1
ATOM 763 C C . HIS A 1 94 ? 15.580 3.373 -32.031 1.00 36.06 94 HIS A C 1
ATOM 765 O O . HIS A 1 94 ? 15.673 4.550 -32.383 1.00 36.06 94 HIS A O 1
ATOM 771 N N . THR A 1 95 ? 14.429 2.744 -31.810 1.00 34.84 95 THR A N 1
ATOM 772 C CA . THR A 1 95 ? 13.146 3.418 -31.755 1.00 34.84 95 THR A CA 1
ATOM 773 C C . THR A 1 95 ? 13.294 4.516 -30.711 1.00 34.84 95 THR A C 1
ATOM 775 O O . THR A 1 95 ? 13.184 4.268 -29.512 1.00 34.84 95 THR A O 1
ATOM 778 N N . GLN A 1 96 ? 13.641 5.718 -31.173 1.00 36.75 96 GLN A N 1
ATOM 779 C CA . GLN A 1 96 ? 13.349 6.963 -30.504 1.00 36.75 96 GLN A CA 1
ATOM 780 C C . GLN A 1 96 ? 11.846 6.882 -30.331 1.00 36.75 96 GLN A C 1
ATOM 782 O O . GLN A 1 96 ? 11.087 6.981 -31.294 1.00 36.75 96 GLN A O 1
ATOM 787 N N . LEU A 1 97 ? 11.445 6.503 -29.123 1.00 41.25 97 LEU A N 1
ATOM 788 C CA . LEU A 1 97 ? 10.081 6.621 -28.671 1.00 41.25 97 LEU A CA 1
ATOM 789 C C . LEU A 1 97 ? 9.765 8.101 -28.848 1.00 41.25 97 LEU A C 1
ATOM 791 O O . LEU A 1 97 ? 10.267 8.923 -28.088 1.00 41.25 97 LEU A O 1
ATOM 795 N N . ASP A 1 98 ? 9.076 8.420 -29.939 1.00 32.16 98 ASP A N 1
ATOM 796 C CA . ASP A 1 98 ? 8.899 9.783 -30.406 1.00 32.16 98 ASP A CA 1
ATOM 797 C C . ASP A 1 98 ? 8.193 10.573 -29.300 1.00 32.16 98 ASP A C 1
ATOM 799 O O . ASP A 1 98 ? 7.002 10.393 -29.017 1.00 32.16 98 ASP A O 1
ATOM 803 N N . THR A 1 99 ? 8.968 11.411 -28.612 1.00 44.44 99 THR A N 1
ATOM 804 C CA . THR A 1 99 ? 8.556 12.202 -27.447 1.00 44.44 99 THR A CA 1
ATOM 805 C C . THR A 1 99 ? 7.420 13.174 -27.799 1.00 44.44 99 THR A C 1
ATOM 807 O O . THR A 1 99 ? 6.786 13.729 -26.907 1.00 44.44 99 THR A O 1
ATOM 810 N N . GLN A 1 100 ? 7.100 13.350 -29.087 1.00 35.66 100 GLN A N 1
ATOM 811 C CA . GLN A 1 100 ? 6.052 14.250 -29.575 1.00 35.66 100 GLN A CA 1
ATOM 812 C C . GLN A 1 100 ? 4.631 13.657 -29.588 1.00 35.66 100 GLN A C 1
ATOM 814 O O . GLN A 1 100 ? 3.670 14.417 -29.657 1.00 35.66 100 GLN A O 1
ATOM 819 N N . THR A 1 101 ? 4.455 12.340 -29.427 1.00 38.78 101 THR A N 1
ATOM 820 C CA . THR A 1 101 ? 3.121 11.711 -29.251 1.00 38.78 101 THR A CA 1
ATOM 821 C C . THR A 1 101 ? 2.941 11.057 -27.881 1.00 38.78 101 THR A C 1
ATOM 823 O O . THR A 1 101 ? 2.050 10.233 -27.677 1.00 38.78 101 THR A O 1
ATOM 826 N N . CYS A 1 102 ? 3.777 11.424 -26.909 1.00 44.34 102 CYS A N 1
ATOM 827 C CA . CYS A 1 102 ? 3.728 10.882 -25.556 1.00 44.34 102 CYS A CA 1
ATOM 828 C C . CYS A 1 102 ? 2.696 11.635 -24.700 1.00 44.34 102 CYS A C 1
ATOM 830 O O . CYS A 1 102 ? 3.017 12.279 -23.702 1.00 44.34 102 CYS A O 1
ATOM 832 N N . SER A 1 103 ? 1.420 11.584 -25.092 1.00 36.09 103 SER A N 1
ATOM 833 C CA . SER A 1 103 ? 0.342 12.024 -24.208 1.00 36.09 103 SER A CA 1
ATOM 834 C C . SER A 1 103 ? 0.148 10.973 -23.115 1.00 36.09 103 SER A C 1
ATOM 836 O O . SER A 1 103 ? -0.661 10.056 -23.240 1.00 36.09 103 SER A O 1
ATOM 838 N N . LEU A 1 104 ? 0.884 11.134 -22.014 1.00 49.94 104 LEU A N 1
ATOM 839 C CA . LEU A 1 104 ? 0.773 10.331 -20.788 1.00 49.94 104 LEU A CA 1
ATOM 840 C C . LEU A 1 104 ? -0.659 10.362 -20.182 1.00 49.94 104 LEU A C 1
ATOM 842 O O . LEU A 1 104 ? -1.013 9.509 -19.370 1.00 49.94 104 LEU A O 1
ATOM 846 N N . LEU A 1 105 ? -1.506 11.297 -20.644 1.00 50.31 105 LEU A N 1
ATOM 847 C CA . LEU A 1 105 ? -2.945 11.434 -20.368 1.00 50.31 105 LEU A CA 1
ATOM 848 C C . LEU A 1 105 ? -3.825 11.397 -21.642 1.00 50.31 105 LEU A C 1
ATOM 850 O O . LEU A 1 105 ? -4.853 12.066 -21.722 1.00 50.31 105 LEU A O 1
ATOM 854 N N . GLY A 1 106 ? -3.446 10.638 -22.672 1.00 63.84 106 GLY A N 1
ATOM 855 C CA . GLY A 1 106 ? -4.340 10.420 -23.815 1.00 63.84 106 GLY A CA 1
ATOM 856 C C . GLY A 1 106 ? -5.649 9.719 -23.392 1.00 63.84 106 GLY A C 1
ATOM 857 O O . GLY A 1 106 ? -5.644 8.970 -22.411 1.00 63.84 106 GLY A O 1
ATOM 858 N N . PRO A 1 107 ? -6.762 9.869 -24.139 1.00 73.75 107 PRO A N 1
ATOM 859 C CA . PRO A 1 107 ? -8.037 9.197 -23.843 1.00 73.75 107 PRO A CA 1
ATOM 860 C C . PRO A 1 107 ? -7.902 7.678 -23.648 1.00 73.75 107 PRO A C 1
ATOM 862 O O . PRO A 1 107 ? -8.580 7.079 -22.816 1.00 73.75 107 PRO A O 1
ATOM 865 N N . PHE A 1 108 ? -6.963 7.066 -24.372 1.00 75.19 108 PHE A N 1
ATOM 866 C CA . PHE A 1 108 ? -6.612 5.656 -24.237 1.00 75.19 108 PHE A CA 1
ATOM 867 C C . PHE A 1 108 ? -6.030 5.306 -22.854 1.00 75.19 108 PHE A C 1
ATOM 869 O O . PHE A 1 108 ? -6.416 4.303 -22.262 1.00 75.19 108 PHE A O 1
ATOM 876 N N . SER A 1 109 ? -5.154 6.151 -22.298 1.00 72.12 109 SER A N 1
ATOM 877 C CA . SER A 1 109 ? -4.572 5.960 -20.958 1.00 72.12 109 SER A CA 1
ATOM 878 C C . SER A 1 109 ? -5.649 6.034 -19.871 1.00 72.12 109 SER A C 1
ATOM 880 O O . SER A 1 109 ? -5.700 5.182 -18.985 1.00 72.12 109 SER A O 1
ATOM 882 N N . ILE A 1 110 ? -6.578 6.989 -19.995 1.00 80.00 110 ILE A N 1
ATOM 883 C CA . ILE A 1 110 ? -7.714 7.146 -19.074 1.00 80.00 110 ILE A CA 1
ATOM 884 C C . ILE A 1 110 ? -8.614 5.904 -19.102 1.00 80.00 110 ILE A C 1
ATOM 886 O O . ILE A 1 110 ? -9.013 5.409 -18.048 1.00 80.00 110 ILE A O 1
ATOM 890 N N . LEU A 1 111 ? -8.899 5.363 -20.292 1.00 83.62 111 LEU A N 1
ATOM 891 C CA . LEU A 1 111 ? -9.678 4.133 -20.438 1.00 83.62 111 LEU A CA 1
ATOM 892 C C . LEU A 1 111 ? -9.008 2.949 -19.724 1.00 83.62 111 LEU A C 1
ATOM 894 O O . LEU A 1 111 ? -9.663 2.235 -18.965 1.00 83.62 111 LEU A O 1
ATOM 898 N N . ILE A 1 112 ? -7.702 2.757 -19.925 1.00 80.25 112 ILE A N 1
ATOM 899 C CA . ILE A 1 112 ? -6.947 1.678 -19.276 1.00 80.25 112 ILE A CA 1
ATOM 900 C C . ILE A 1 112 ? -6.933 1.848 -17.754 1.00 80.25 112 ILE A C 1
ATOM 902 O O . ILE A 1 112 ? -7.216 0.895 -17.030 1.00 80.25 112 ILE A O 1
ATOM 906 N N . GLN A 1 113 ? -6.685 3.059 -17.254 1.00 83.06 113 GLN A N 1
ATOM 907 C CA . GLN A 1 113 ? -6.731 3.347 -15.819 1.00 83.06 113 GLN A CA 1
ATOM 908 C C . GLN A 1 113 ? -8.116 3.075 -15.217 1.00 83.06 113 GLN A C 1
ATOM 910 O O . GLN A 1 113 ? -8.207 2.515 -14.123 1.00 83.06 113 GLN A O 1
ATOM 915 N N . ALA A 1 114 ? -9.195 3.406 -15.932 1.00 86.12 114 ALA A N 1
ATOM 916 C CA . ALA A 1 114 ? -10.559 3.116 -15.497 1.00 86.12 114 ALA A CA 1
ATOM 917 C C . ALA A 1 114 ? -10.833 1.604 -15.427 1.00 86.12 114 ALA A C 1
ATOM 919 O O . ALA A 1 114 ? -11.403 1.127 -14.443 1.00 86.12 114 ALA A O 1
ATOM 920 N N . ILE A 1 115 ? -10.380 0.835 -16.423 1.00 88.31 115 ILE A N 1
ATOM 921 C CA . ILE A 1 115 ? -10.495 -0.631 -16.424 1.00 88.31 115 ILE A CA 1
ATOM 922 C C . ILE A 1 115 ? -9.705 -1.232 -15.254 1.00 88.31 115 ILE A C 1
ATOM 924 O O . ILE A 1 115 ? -10.234 -2.066 -14.521 1.00 88.31 115 ILE A O 1
ATOM 928 N N . MET A 1 116 ? -8.471 -0.776 -15.020 1.00 86.38 116 MET A N 1
ATOM 929 C CA . MET A 1 116 ? -7.662 -1.218 -13.878 1.00 86.38 116 MET A CA 1
ATOM 930 C C . MET A 1 116 ? -8.352 -0.918 -12.543 1.00 86.38 116 MET A C 1
ATOM 932 O O . MET A 1 116 ? -8.427 -1.788 -11.675 1.00 86.38 116 MET A O 1
ATOM 936 N N . ALA A 1 117 ? -8.897 0.291 -12.384 1.00 87.56 117 ALA A N 1
ATOM 937 C CA . ALA A 1 117 ? -9.631 0.681 -11.186 1.00 87.56 117 ALA A CA 1
ATOM 938 C C . ALA A 1 117 ? -10.873 -0.198 -10.965 1.00 87.56 117 ALA A C 1
ATOM 940 O O . ALA A 1 117 ? -11.144 -0.608 -9.833 1.00 87.56 117 ALA A O 1
ATOM 941 N N . LEU A 1 118 ? -11.591 -0.547 -12.038 1.00 92.00 118 LEU A N 1
ATOM 942 C CA . LEU A 1 118 ? -12.735 -1.454 -11.977 1.00 92.00 118 LEU A CA 1
ATOM 943 C C . LEU A 1 118 ? -12.318 -2.866 -11.544 1.00 92.00 118 LEU A C 1
ATOM 945 O O . LEU A 1 118 ? -12.968 -3.445 -10.676 1.00 92.00 118 LEU A O 1
ATOM 949 N N . ILE A 1 119 ? -11.222 -3.402 -12.092 1.00 92.38 119 ILE A N 1
ATOM 950 C CA . ILE A 1 119 ? -10.684 -4.721 -11.719 1.00 92.38 119 ILE A CA 1
ATOM 951 C C . ILE A 1 119 ? -10.288 -4.745 -10.238 1.00 92.38 119 ILE A C 1
ATOM 953 O O . ILE A 1 119 ? -10.637 -5.685 -9.519 1.00 92.38 119 ILE A O 1
ATOM 957 N N . ILE A 1 120 ? -9.604 -3.704 -9.754 1.00 91.62 120 ILE A N 1
ATOM 958 C CA . ILE A 1 120 ? -9.221 -3.575 -8.340 1.00 91.62 120 ILE A CA 1
ATOM 959 C C . ILE A 1 120 ? -10.472 -3.543 -7.453 1.00 91.62 120 ILE A C 1
ATOM 961 O O . ILE A 1 120 ? -10.566 -4.296 -6.481 1.00 91.62 120 ILE A O 1
ATOM 965 N N . LEU A 1 121 ? -11.466 -2.719 -7.797 1.00 92.81 121 LEU A N 1
ATOM 966 C CA . LEU A 1 121 ? -12.696 -2.605 -7.015 1.00 92.81 121 LEU A CA 1
ATOM 967 C C . LEU A 1 121 ? -13.498 -3.916 -7.010 1.00 92.81 121 LEU A C 1
ATOM 969 O O . LEU A 1 121 ? -13.974 -4.336 -5.953 1.00 92.81 121 LEU A O 1
ATOM 973 N N . ALA A 1 122 ? -13.608 -4.588 -8.158 1.00 94.00 122 ALA A N 1
ATOM 974 C CA . ALA A 1 122 ? -14.251 -5.894 -8.274 1.00 94.00 122 ALA A CA 1
ATOM 975 C C . ALA A 1 122 ? -13.538 -6.950 -7.417 1.00 94.00 122 ALA A C 1
ATOM 977 O O . ALA A 1 122 ? -14.199 -7.708 -6.708 1.00 94.00 122 ALA A O 1
ATOM 978 N N . SER A 1 123 ? -12.201 -6.948 -7.404 1.00 92.19 123 SER A N 1
ATOM 979 C CA . SER A 1 123 ? -11.391 -7.857 -6.582 1.00 92.19 123 SER A CA 1
ATOM 980 C C . SER A 1 123 ? -11.636 -7.640 -5.083 1.00 92.19 123 SER A C 1
ATOM 982 O O . SER A 1 123 ? -11.857 -8.597 -4.341 1.00 92.19 123 SER A O 1
ATOM 984 N N . LEU A 1 124 ? -11.691 -6.381 -4.630 1.00 93.25 124 LEU A N 1
ATOM 985 C CA . LEU A 1 124 ? -11.993 -6.036 -3.234 1.00 93.25 124 LEU A CA 1
ATOM 986 C C . LEU A 1 124 ? -13.433 -6.389 -2.836 1.00 93.25 124 LEU A C 1
ATOM 988 O O . LEU A 1 124 ? -13.679 -6.842 -1.715 1.00 93.25 124 LEU A O 1
ATOM 992 N N . LEU A 1 125 ? -14.396 -6.200 -3.742 1.00 94.12 125 LEU A N 1
ATOM 993 C CA . LEU A 1 125 ? -15.788 -6.603 -3.529 1.00 94.12 125 LEU A CA 1
ATOM 994 C C . LEU A 1 125 ? -15.929 -8.124 -3.446 1.00 94.12 125 LEU A C 1
ATOM 996 O O . LEU A 1 125 ? -16.630 -8.624 -2.561 1.00 94.12 125 LEU A O 1
ATOM 1000 N N . TYR A 1 126 ? -15.244 -8.853 -4.330 1.00 92.69 126 TYR A N 1
ATOM 1001 C CA . TYR A 1 126 ? -15.206 -10.311 -4.321 1.00 92.69 126 TYR A CA 1
ATOM 1002 C C . TYR A 1 126 ? -14.622 -10.834 -3.007 1.00 92.69 126 TYR A C 1
ATOM 1004 O O . TYR A 1 126 ? -15.253 -11.649 -2.330 1.00 92.69 126 TYR A O 1
ATOM 1012 N N . LYS A 1 127 ? -13.479 -10.287 -2.579 1.00 90.00 127 LYS A N 1
ATOM 1013 C CA . LYS A 1 127 ? -12.863 -10.619 -1.293 1.00 90.00 127 LYS A CA 1
ATOM 1014 C C . LYS A 1 127 ? -13.807 -10.355 -0.122 1.00 90.00 127 LYS A C 1
ATOM 1016 O O . LYS A 1 127 ? -14.065 -11.251 0.677 1.00 90.00 127 LYS A O 1
ATOM 1021 N N . ARG A 1 128 ? -14.439 -9.178 -0.073 1.00 92.06 128 ARG A N 1
ATOM 1022 C CA . ARG A 1 128 ? -15.453 -8.864 0.947 1.00 92.06 128 ARG A CA 1
ATOM 1023 C C . ARG A 1 128 ? -16.615 -9.863 0.952 1.00 92.06 128 ARG A C 1
ATOM 1025 O O . ARG A 1 128 ? -17.171 -10.149 2.011 1.00 92.06 128 ARG A O 1
ATOM 1032 N N . HIS A 1 129 ? -17.037 -10.365 -0.208 1.00 89.50 129 HIS A N 1
ATOM 1033 C CA . HIS A 1 129 ? -18.110 -11.357 -0.273 1.00 89.50 129 HIS A CA 1
ATOM 1034 C C . HIS A 1 129 ? -17.706 -12.687 0.380 1.00 89.50 129 HIS A C 1
ATOM 1036 O O . HIS A 1 129 ? -18.564 -13.370 0.946 1.00 89.50 129 HIS A O 1
ATOM 1042 N N . ARG A 1 130 ? -16.416 -13.032 0.313 1.00 87.38 130 ARG A N 1
ATOM 1043 C CA . ARG A 1 130 ? -15.826 -14.233 0.914 1.00 87.38 130 ARG A CA 1
ATOM 1044 C C . ARG A 1 130 ? -15.521 -14.060 2.407 1.00 87.38 130 ARG A C 1
ATOM 1046 O O . ARG A 1 130 ? -15.562 -15.057 3.122 1.00 87.38 130 ARG A O 1
ATOM 1053 N N . GLU A 1 131 ? -15.320 -12.829 2.888 1.00 82.44 131 GLU A N 1
ATOM 1054 C CA . GLU A 1 131 ? -15.112 -12.538 4.314 1.00 82.44 131 GLU A CA 1
ATOM 1055 C C . GLU A 1 131 ? -16.255 -13.088 5.194 1.00 82.44 131 GLU A C 1
ATOM 1057 O O . GLU A 1 131 ? -17.437 -12.768 5.011 1.00 82.44 131 GLU A O 1
ATOM 1062 N N . LYS A 1 132 ? -15.892 -13.856 6.226 1.00 77.75 132 LYS A N 1
ATOM 1063 C CA . LYS A 1 132 ? -16.798 -14.316 7.286 1.00 77.75 132 LYS A CA 1
ATOM 1064 C C . LYS A 1 132 ? -16.266 -13.804 8.633 1.00 77.75 132 LYS A C 1
ATOM 1066 O O . LYS A 1 132 ? -15.174 -14.204 9.013 1.00 77.75 132 LYS A O 1
ATOM 1071 N N . PRO A 1 133 ? -16.982 -12.912 9.348 1.00 80.50 133 PRO A N 1
ATOM 1072 C CA . PRO A 1 133 ? -18.270 -12.312 9.035 1.00 80.50 133 PRO A CA 1
ATOM 1073 C C . PRO A 1 133 ? -18.093 -11.089 8.123 1.00 80.50 133 PRO A C 1
ATOM 1075 O O . PRO A 1 133 ? -17.157 -10.302 8.276 1.00 80.50 133 PRO A O 1
ATOM 1078 N N . LYS A 1 134 ? -19.046 -10.878 7.211 1.00 84.44 134 LYS A N 1
ATOM 1079 C CA . LYS A 1 134 ? -18.981 -9.794 6.218 1.00 84.44 134 LYS A CA 1
ATOM 1080 C C . LYS A 1 134 ? -18.849 -8.418 6.885 1.00 84.44 134 LYS A C 1
ATOM 1082 O O . LYS A 1 134 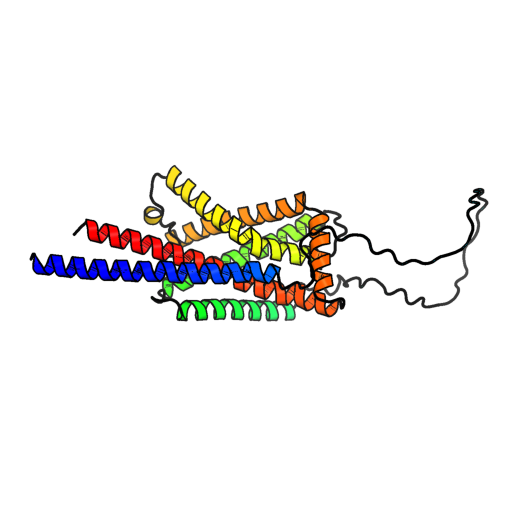? -19.689 -8.022 7.701 1.00 84.44 134 LYS A O 1
ATOM 1087 N N . ARG A 1 135 ? -17.823 -7.640 6.513 1.00 87.75 135 ARG A N 1
ATOM 1088 C CA . ARG A 1 135 ? -17.624 -6.265 7.008 1.00 87.75 135 ARG A CA 1
ATOM 1089 C C . ARG A 1 135 ? -18.782 -5.352 6.585 1.00 87.75 135 ARG A C 1
ATOM 1091 O O . ARG A 1 135 ? -19.214 -5.357 5.429 1.00 87.75 135 ARG A O 1
ATOM 1098 N N . LYS A 1 136 ? -19.287 -4.524 7.508 1.00 91.00 136 LYS A N 1
ATOM 1099 C CA . LYS A 1 136 ? -20.343 -3.532 7.217 1.00 91.00 136 LYS A CA 1
ATOM 1100 C C . LYS A 1 136 ? -19.880 -2.575 6.111 1.00 91.00 136 LYS A C 1
ATOM 1102 O O . LYS A 1 136 ? -18.750 -2.092 6.176 1.00 91.00 136 LYS A O 1
ATOM 1107 N N . TYR A 1 137 ? -20.758 -2.256 5.154 1.00 91.69 137 TYR A N 1
ATOM 1108 C CA . TYR A 1 137 ? -20.419 -1.404 4.002 1.00 91.69 137 TYR A CA 1
ATOM 1109 C C . TYR A 1 137 ? -19.803 -0.066 4.412 1.00 91.69 137 TYR A C 1
ATOM 1111 O O . TYR A 1 137 ? -18.776 0.297 3.866 1.00 91.69 137 TYR A O 1
ATOM 1119 N N . ARG A 1 138 ? -20.340 0.604 5.440 1.00 91.56 138 ARG A N 1
ATOM 1120 C CA . ARG A 1 138 ? -19.802 1.878 5.955 1.00 91.56 138 ARG A CA 1
ATOM 1121 C C . ARG A 1 138 ? -18.326 1.815 6.380 1.00 91.56 138 ARG A C 1
ATOM 1123 O O . ARG A 1 138 ? -17.612 2.797 6.239 1.00 91.56 138 ARG A O 1
ATOM 1130 N N . ILE A 1 139 ? -17.879 0.691 6.942 1.00 91.25 139 ILE A N 1
ATOM 1131 C CA . ILE A 1 139 ? -16.481 0.507 7.371 1.00 91.25 139 ILE A CA 1
ATOM 1132 C C . ILE A 1 139 ? -15.626 0.165 6.151 1.00 91.25 139 ILE A C 1
ATOM 1134 O O . ILE A 1 139 ? -14.564 0.744 5.962 1.00 91.25 139 ILE A O 1
ATOM 1138 N N . TRP A 1 140 ? -16.125 -0.738 5.304 1.00 93.38 140 TRP A N 1
ATOM 1139 C CA . TRP A 1 140 ? -15.429 -1.157 4.093 1.00 93.38 140 TRP A CA 1
ATOM 1140 C C . TRP A 1 140 ? -15.200 0.006 3.120 1.00 93.38 140 TRP A C 1
ATOM 1142 O O . TRP A 1 140 ? -14.073 0.203 2.687 1.00 93.38 140 TRP A O 1
ATOM 1152 N N . THR A 1 141 ? -16.210 0.835 2.839 1.00 93.88 141 THR A N 1
ATOM 1153 C CA . THR A 1 141 ? -16.046 2.000 1.954 1.00 93.88 141 THR A CA 1
ATOM 1154 C C . THR A 1 141 ? -15.060 3.017 2.520 1.00 93.88 141 THR A C 1
ATOM 1156 O O . THR A 1 141 ? -14.327 3.631 1.755 1.00 93.88 141 THR A O 1
ATOM 1159 N N . ALA A 1 142 ? -14.988 3.165 3.846 1.00 93.44 142 ALA A N 1
ATOM 1160 C CA . ALA A 1 142 ? -14.012 4.030 4.503 1.00 93.44 142 ALA A CA 1
ATOM 1161 C C . ALA A 1 142 ? -12.576 3.480 4.440 1.00 93.44 142 ALA A C 1
ATOM 1163 O O . ALA A 1 142 ? -11.625 4.256 4.352 1.00 93.44 142 ALA A O 1
ATOM 1164 N N . ASP A 1 143 ? -12.402 2.156 4.470 1.00 93.25 143 ASP A N 1
ATOM 1165 C CA . ASP A 1 143 ? -11.101 1.513 4.261 1.00 93.25 143 ASP A CA 1
ATOM 1166 C C . ASP A 1 143 ? -10.660 1.614 2.794 1.00 93.25 143 ASP A C 1
ATOM 1168 O O . ASP A 1 143 ? -9.523 1.995 2.518 1.00 93.25 143 ASP A O 1
ATOM 1172 N N . VAL A 1 144 ? -11.567 1.337 1.853 1.00 94.56 144 VAL A N 1
ATOM 1173 C CA . VAL A 1 144 ? -11.306 1.443 0.410 1.00 94.56 144 VAL A CA 1
ATOM 1174 C C . VAL A 1 144 ? -11.019 2.887 0.007 1.00 94.56 144 VAL A C 1
ATOM 1176 O O . VAL A 1 144 ? -10.075 3.124 -0.741 1.00 94.56 144 VAL A O 1
ATOM 1179 N N . SER A 1 145 ? -11.749 3.872 0.543 1.00 94.88 145 SER A N 1
ATOM 1180 C CA . SER A 1 145 ? -11.496 5.282 0.226 1.00 94.88 145 SER A CA 1
ATOM 1181 C C . SER A 1 145 ? -10.095 5.729 0.644 1.00 94.88 145 SER A C 1
ATOM 1183 O O . SER A 1 145 ? -9.448 6.452 -0.110 1.00 94.88 145 SER A O 1
ATOM 1185 N N . LYS A 1 146 ? -9.568 5.248 1.783 1.00 94.56 146 LYS A N 1
ATOM 1186 C CA . LYS A 1 146 ? -8.171 5.506 2.180 1.00 94.56 146 LYS A CA 1
ATOM 1187 C C . LYS A 1 146 ? -7.179 4.923 1.177 1.00 94.56 146 LYS A C 1
ATOM 1189 O O . LYS A 1 146 ? -6.206 5.593 0.846 1.00 94.56 146 LYS A O 1
ATOM 1194 N N . GLN A 1 147 ? -7.422 3.708 0.682 1.00 94.62 147 GLN A N 1
ATOM 1195 C CA . GLN A 1 147 ? -6.547 3.071 -0.306 1.00 94.62 147 GLN A CA 1
ATOM 1196 C C . GLN A 1 147 ? -6.561 3.823 -1.642 1.00 94.62 147 GLN A C 1
ATOM 1198 O O . GLN A 1 147 ? -5.497 4.103 -2.185 1.00 94.62 147 GLN A O 1
ATOM 1203 N N . VAL A 1 148 ? -7.741 4.228 -2.124 1.00 93.88 148 VAL A N 1
ATOM 1204 C CA . VAL A 1 148 ? -7.887 5.026 -3.355 1.00 93.88 148 VAL A CA 1
ATOM 1205 C C . VAL A 1 148 ? -7.178 6.376 -3.224 1.00 93.88 148 VAL A C 1
ATOM 1207 O O . VAL A 1 148 ? -6.394 6.744 -4.096 1.00 93.88 148 VAL A O 1
ATOM 1210 N N . LEU A 1 149 ? -7.387 7.088 -2.111 1.00 95.75 149 LEU A N 1
ATOM 1211 C CA . LEU A 1 149 ? -6.694 8.351 -1.841 1.00 95.75 149 LEU A CA 1
ATOM 1212 C C . LEU A 1 149 ? -5.176 8.163 -1.730 1.00 95.75 149 LEU A C 1
ATOM 1214 O O . LEU A 1 149 ? -4.420 9.000 -2.212 1.00 95.75 149 LEU A O 1
ATOM 1218 N N . GLY A 1 150 ? -4.720 7.057 -1.136 1.00 94.19 150 GLY A N 1
ATOM 1219 C CA . GLY A 1 150 ? -3.300 6.716 -1.077 1.00 94.19 150 GLY A CA 1
ATOM 1220 C C . GLY A 1 150 ? -2.691 6.440 -2.446 1.00 94.19 150 GLY A C 1
ATOM 1221 O O . GLY A 1 150 ? -1.603 6.929 -2.727 1.00 94.19 150 GLY A O 1
ATOM 1222 N N . GLN A 1 151 ? -3.395 5.713 -3.316 1.00 91.62 151 GLN A N 1
ATOM 1223 C CA . GLN A 1 151 ? -2.929 5.459 -4.679 1.00 91.62 151 GLN A CA 1
ATOM 1224 C C . GLN A 1 151 ? -2.845 6.752 -5.489 1.00 91.62 151 GLN A C 1
ATOM 1226 O O . GLN A 1 151 ? -1.852 6.974 -6.176 1.00 91.62 151 GLN A O 1
ATOM 1231 N N . ALA A 1 152 ? -3.846 7.630 -5.371 1.00 91.75 152 ALA A N 1
ATOM 1232 C CA . ALA A 1 152 ? -3.804 8.952 -5.988 1.00 91.75 152 ALA A CA 1
ATOM 1233 C C . ALA A 1 152 ? -2.608 9.769 -5.470 1.00 91.75 152 ALA A C 1
ATOM 1235 O O . ALA A 1 152 ? -1.880 10.370 -6.255 1.00 91.75 152 ALA A O 1
ATOM 1236 N N . PHE A 1 153 ? -2.350 9.733 -4.160 1.00 93.62 153 PHE A N 1
ATOM 1237 C CA . PHE A 1 153 ? -1.214 10.418 -3.551 1.00 93.62 153 PHE A CA 1
ATOM 1238 C C . PHE A 1 153 ? 0.138 9.887 -4.059 1.00 93.62 153 PHE A C 1
ATOM 1240 O O . PHE A 1 153 ? 0.983 10.674 -4.479 1.00 93.62 153 PHE A O 1
ATOM 1247 N N . VAL A 1 154 ? 0.333 8.564 -4.100 1.00 91.12 154 VAL A N 1
ATOM 1248 C CA . VAL A 1 154 ? 1.555 7.945 -4.651 1.00 91.12 154 VAL A CA 1
ATOM 1249 C C . VAL A 1 154 ? 1.713 8.249 -6.140 1.00 91.12 154 VAL A C 1
ATOM 1251 O O . VAL A 1 154 ? 2.821 8.535 -6.585 1.00 91.12 154 VAL A O 1
ATOM 1254 N N . HIS A 1 155 ? 0.624 8.230 -6.910 1.00 87.12 155 HIS A N 1
ATOM 1255 C CA . HIS A 1 155 ? 0.650 8.590 -8.326 1.00 87.12 155 HIS A CA 1
ATOM 1256 C C . HIS A 1 155 ? 1.134 10.030 -8.533 1.00 87.12 155 HIS A C 1
ATOM 1258 O O . HIS A 1 155 ? 2.041 10.255 -9.334 1.00 87.12 155 HIS A O 1
ATOM 1264 N N . MET A 1 156 ? 0.610 10.981 -7.754 1.00 87.44 156 MET A N 1
ATOM 1265 C CA . MET A 1 156 ? 1.078 12.368 -7.781 1.00 87.44 156 MET A CA 1
ATOM 1266 C C . MET A 1 156 ? 2.559 12.465 -7.409 1.00 87.44 156 MET A C 1
ATOM 1268 O O . MET A 1 156 ? 3.322 13.095 -8.135 1.00 87.44 156 MET A O 1
ATOM 1272 N N . LEU A 1 157 ? 2.995 11.801 -6.330 1.00 87.31 157 LEU A N 1
ATOM 1273 C CA . LEU A 1 157 ? 4.411 11.775 -5.947 1.00 87.31 157 LEU A CA 1
ATOM 1274 C C . LEU A 1 157 ? 5.300 11.220 -7.063 1.00 87.31 157 LEU A C 1
ATOM 1276 O O . LEU A 1 157 ? 6.343 11.800 -7.342 1.00 87.31 157 LEU A O 1
ATOM 1280 N N . ASN A 1 158 ? 4.888 10.141 -7.732 1.00 84.44 158 ASN A N 1
ATOM 1281 C CA . ASN A 1 158 ? 5.632 9.571 -8.854 1.00 84.44 158 ASN A CA 1
ATOM 1282 C C . ASN A 1 158 ? 5.790 10.571 -10.011 1.00 84.44 158 ASN A C 1
ATOM 1284 O O . ASN A 1 158 ? 6.869 10.635 -10.598 1.00 84.44 158 ASN A O 1
ATOM 1288 N N . ILE A 1 159 ? 4.764 11.375 -10.313 1.00 82.44 159 ILE A N 1
ATOM 1289 C CA . ILE A 1 159 ? 4.841 12.435 -11.332 1.00 82.44 159 ILE A CA 1
ATOM 1290 C C . ILE A 1 159 ? 5.826 13.529 -10.899 1.00 82.44 159 ILE A C 1
ATOM 1292 O O . ILE A 1 159 ? 6.743 13.847 -11.652 1.00 82.44 159 ILE A O 1
ATOM 1296 N N . PHE A 1 160 ? 5.693 14.050 -9.674 1.00 81.19 160 PHE A N 1
ATOM 1297 C CA . PHE A 1 160 ? 6.586 15.091 -9.142 1.00 81.19 160 PHE A CA 1
ATOM 1298 C C . PHE A 1 160 ? 8.054 14.651 -9.114 1.00 81.19 160 PHE A C 1
ATOM 1300 O O . PHE A 1 160 ? 8.955 15.409 -9.471 1.00 81.19 160 PHE A O 1
ATOM 1307 N N . ILE A 1 161 ? 8.294 13.407 -8.699 1.00 77.69 161 ILE A N 1
ATOM 1308 C CA . ILE A 1 161 ? 9.623 12.795 -8.685 1.00 77.69 161 ILE A CA 1
ATOM 1309 C C . ILE A 1 161 ? 10.165 12.671 -10.107 1.00 77.69 161 ILE A C 1
ATOM 1311 O O . ILE A 1 161 ? 11.325 12.994 -10.326 1.00 77.69 161 ILE A O 1
ATOM 1315 N N . SER A 1 162 ? 9.353 12.215 -11.064 1.00 71.69 162 SER A N 1
ATOM 1316 C CA . SER A 1 162 ? 9.795 12.037 -12.454 1.00 71.69 162 SER A CA 1
ATOM 1317 C C . SER A 1 162 ? 10.219 13.364 -13.085 1.00 71.69 162 SER A C 1
ATOM 1319 O O . SER A 1 162 ? 11.239 13.405 -13.764 1.00 71.69 162 SER A O 1
ATOM 1321 N N . ASP A 1 163 ? 9.495 14.446 -12.797 1.00 71.25 163 ASP A N 1
ATOM 1322 C CA . ASP A 1 163 ? 9.856 15.803 -13.224 1.00 71.25 163 ASP A CA 1
ATOM 1323 C C . ASP A 1 163 ? 11.158 16.285 -12.555 1.00 71.25 163 ASP A C 1
ATOM 1325 O O . ASP A 1 163 ? 12.078 16.772 -13.208 1.00 71.25 163 ASP A O 1
ATOM 1329 N N . SER A 1 164 ? 11.309 16.030 -11.251 1.00 64.06 164 SER A N 1
ATOM 1330 C CA . SER A 1 164 ? 12.511 16.412 -10.494 1.00 64.06 164 SER A CA 1
ATOM 1331 C C . SER A 1 164 ? 13.758 15.614 -10.908 1.00 64.06 164 SER A C 1
ATOM 1333 O O . SER A 1 164 ? 14.866 16.151 -10.959 1.00 64.06 164 SER A O 1
ATOM 1335 N N . MET A 1 165 ? 13.593 14.324 -11.217 1.00 60.62 165 MET A N 1
ATOM 1336 C CA . MET A 1 165 ? 14.664 13.398 -11.605 1.00 60.62 165 MET A CA 1
ATOM 1337 C C . MET A 1 165 ? 15.022 13.471 -13.092 1.00 60.62 165 MET A C 1
ATOM 1339 O O . MET A 1 165 ? 16.083 12.973 -13.465 1.00 60.62 165 MET A O 1
ATOM 1343 N N . ALA A 1 166 ? 14.208 14.125 -13.929 1.00 57.34 166 ALA A N 1
ATOM 1344 C CA . ALA A 1 166 ? 14.535 14.403 -15.332 1.00 57.34 166 ALA A CA 1
ATOM 1345 C C . ALA A 1 166 ? 15.816 15.250 -15.494 1.00 57.34 166 ALA A C 1
ATOM 1347 O O . ALA A 1 166 ? 16.404 15.295 -16.571 1.00 57.34 166 ALA A O 1
ATOM 1348 N N . SER A 1 167 ? 16.279 15.880 -14.410 1.00 51.00 167 SER A N 1
ATOM 1349 C CA . SER A 1 167 ? 17.546 16.611 -14.336 1.00 51.00 167 SER A CA 1
ATOM 1350 C C . SER A 1 167 ? 18.789 15.719 -14.163 1.00 51.00 167 SER A C 1
ATOM 1352 O O . SER A 1 167 ? 19.911 16.200 -14.326 1.00 51.00 167 SER A O 1
ATOM 1354 N N . LEU A 1 168 ? 18.628 14.423 -13.857 1.00 49.31 168 LEU A N 1
ATOM 1355 C CA . LEU A 1 168 ? 19.744 13.492 -13.684 1.00 49.31 168 LEU A CA 1
ATOM 1356 C C . LEU A 1 168 ? 20.045 12.737 -14.992 1.00 49.31 168 LEU A C 1
ATOM 1358 O O . LEU A 1 168 ? 19.149 12.122 -15.574 1.00 49.31 168 LEU A O 1
ATOM 1362 N N . PRO A 1 169 ? 21.314 12.689 -15.441 1.00 46.41 169 PRO A N 1
ATOM 1363 C CA . PRO A 1 169 ? 21.710 12.058 -16.695 1.00 46.41 169 PRO A CA 1
ATOM 1364 C C . PRO A 1 169 ? 21.803 10.531 -16.536 1.00 46.41 169 PRO A C 1
ATOM 1366 O O . PRO A 1 169 ? 22.865 9.932 -16.713 1.00 46.41 169 PRO A O 1
ATOM 1369 N N . SER A 1 170 ? 20.711 9.863 -16.159 1.00 53.12 170 SER A N 1
ATOM 1370 C CA . SER A 1 170 ? 20.697 8.401 -16.088 1.00 53.12 170 SER A CA 1
ATOM 1371 C C . SER A 1 170 ? 20.441 7.826 -17.487 1.00 53.12 170 SER A C 1
ATOM 1373 O O . SER A 1 170 ? 19.327 7.854 -18.002 1.00 53.12 170 SER A O 1
ATOM 1375 N N . LYS A 1 171 ? 21.502 7.326 -18.132 1.00 54.97 171 LYS A N 1
ATOM 1376 C CA . LYS A 1 171 ? 21.469 6.618 -19.427 1.00 54.97 171 LYS A CA 1
ATOM 1377 C C . LYS A 1 171 ? 20.858 5.209 -19.271 1.00 54.97 171 LYS A C 1
ATOM 1379 O O . LYS A 1 171 ? 21.549 4.213 -19.465 1.00 54.97 171 LYS A O 1
ATOM 1384 N N . GLY A 1 172 ? 19.606 5.112 -18.823 1.00 67.50 172 GLY A N 1
ATOM 1385 C CA . GLY A 1 172 ? 18.907 3.847 -18.558 1.00 67.50 172 GLY A CA 1
ATOM 1386 C C . GLY A 1 172 ? 17.682 3.629 -19.448 1.00 67.50 172 GLY A C 1
ATOM 1387 O O . GLY A 1 172 ? 17.117 4.581 -19.976 1.00 67.50 172 GLY A O 1
ATOM 1388 N N . ASN A 1 173 ? 17.248 2.371 -19.597 1.00 74.62 173 ASN A N 1
ATOM 1389 C CA . ASN A 1 173 ? 15.988 2.038 -20.269 1.00 74.62 173 ASN A CA 1
ATOM 1390 C C . ASN A 1 173 ? 14.801 2.587 -19.441 1.00 74.62 173 ASN A C 1
ATOM 1392 O O . ASN A 1 173 ? 14.638 2.172 -18.287 1.00 74.62 173 ASN A O 1
ATOM 1396 N N . PRO A 1 174 ? 13.954 3.476 -19.996 1.00 75.50 174 PRO A N 1
ATOM 1397 C CA . PRO A 1 174 ? 12.847 4.083 -19.257 1.00 75.50 174 PRO A CA 1
ATOM 1398 C C . PRO A 1 174 ? 11.785 3.061 -18.830 1.00 75.50 174 PRO A C 1
ATOM 1400 O O . PRO A 1 174 ? 11.227 3.183 -17.742 1.00 75.50 174 PRO A O 1
ATOM 1403 N N . CYS A 1 175 ? 11.549 2.015 -19.629 1.00 75.19 175 CYS A N 1
ATOM 1404 C CA . CYS A 1 175 ? 10.603 0.952 -19.284 1.00 75.19 175 CYS A CA 1
ATOM 1405 C C . CYS A 1 175 ? 11.099 0.148 -18.077 1.00 75.19 175 CYS A C 1
ATOM 1407 O O . CYS A 1 175 ? 10.317 -0.163 -17.183 1.00 75.19 175 CYS A O 1
ATOM 1409 N N . ALA A 1 176 ? 12.406 -0.131 -18.018 1.00 81.56 176 ALA A N 1
ATOM 1410 C CA . ALA A 1 176 ? 13.026 -0.816 -16.887 1.00 81.56 176 ALA A CA 1
ATOM 1411 C C . ALA A 1 176 ? 12.967 0.026 -15.611 1.00 81.56 176 ALA A C 1
ATOM 1413 O O . ALA A 1 176 ? 12.612 -0.492 -14.558 1.00 81.56 176 ALA A O 1
ATOM 1414 N N . LEU A 1 177 ? 13.258 1.326 -15.701 1.00 79.75 177 LEU A N 1
ATOM 1415 C CA . LEU A 1 177 ? 13.161 2.242 -14.561 1.00 79.75 177 LEU A CA 1
ATOM 1416 C C . LEU A 1 177 ? 11.728 2.343 -14.028 1.00 79.75 177 LEU A C 1
ATOM 1418 O O . LEU A 1 177 ? 11.507 2.196 -12.826 1.00 79.75 177 LEU A O 1
ATOM 1422 N N . TYR A 1 178 ? 10.757 2.536 -14.921 1.00 81.06 178 TYR A N 1
ATOM 1423 C CA . TYR A 1 178 ? 9.341 2.596 -14.567 1.00 81.06 178 TYR A CA 1
ATOM 1424 C C . TYR A 1 178 ? 8.864 1.298 -13.907 1.00 81.06 178 TYR A C 1
ATOM 1426 O O . TYR A 1 178 ? 8.288 1.323 -12.816 1.00 81.06 178 TYR A O 1
ATOM 1434 N N . PHE A 1 179 ? 9.158 0.160 -14.539 1.00 83.38 179 PHE A N 1
ATOM 1435 C CA . PHE A 1 179 ? 8.799 -1.153 -14.023 1.00 83.38 179 PHE A CA 1
ATOM 1436 C C . PHE A 1 179 ? 9.417 -1.420 -12.666 1.00 83.38 179 PHE A C 1
ATOM 1438 O O . PHE A 1 179 ? 8.702 -1.794 -11.746 1.00 83.38 179 PHE A O 1
ATOM 1445 N N . MET A 1 180 ? 10.722 -1.191 -12.517 1.00 85.81 180 MET A N 1
ATOM 1446 C CA . MET A 1 180 ? 11.414 -1.427 -11.256 1.00 85.81 180 MET A CA 1
ATOM 1447 C C . MET A 1 180 ? 10.880 -0.527 -10.143 1.00 85.81 180 MET A C 1
ATOM 1449 O O . MET A 1 180 ? 10.809 -0.974 -9.003 1.00 85.81 180 MET A O 1
ATOM 1453 N N . ASN A 1 181 ? 10.463 0.706 -10.450 1.00 86.94 181 ASN A N 1
ATOM 1454 C CA . ASN A 1 181 ? 9.869 1.602 -9.459 1.00 8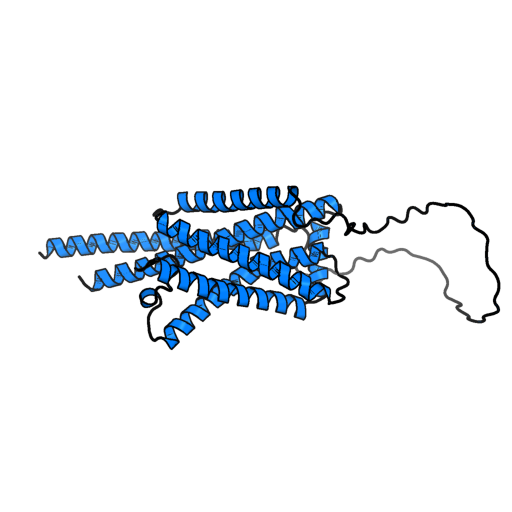6.94 181 ASN A CA 1
ATOM 1455 C C . ASN A 1 181 ? 8.555 1.021 -8.925 1.00 86.94 181 ASN A C 1
ATOM 1457 O O . ASN A 1 181 ? 8.408 0.846 -7.719 1.00 86.94 181 ASN A O 1
ATOM 1461 N N . ILE A 1 182 ? 7.651 0.615 -9.819 1.00 85.56 182 ILE A N 1
ATOM 1462 C CA . ILE A 1 182 ? 6.379 -0.015 -9.432 1.00 85.56 182 ILE A CA 1
ATOM 1463 C C . ILE A 1 182 ? 6.608 -1.372 -8.765 1.00 85.56 182 ILE A C 1
ATOM 1465 O O . ILE A 1 182 ? 5.965 -1.699 -7.768 1.00 85.56 182 ILE A O 1
ATOM 1469 N N . PHE A 1 183 ? 7.528 -2.170 -9.295 1.00 87.44 183 PHE A N 1
ATOM 1470 C CA . PHE A 1 183 ? 7.854 -3.485 -8.770 1.00 87.44 183 PHE A CA 1
ATOM 1471 C C . PHE A 1 183 ? 8.384 -3.381 -7.342 1.00 87.44 183 PHE A C 1
ATOM 1473 O O . PHE A 1 183 ? 7.901 -4.088 -6.465 1.00 87.44 183 PHE A O 1
ATOM 1480 N N . ILE A 1 184 ? 9.315 -2.468 -7.061 1.00 89.94 184 ILE A N 1
ATOM 1481 C CA . ILE A 1 184 ? 9.833 -2.263 -5.705 1.00 89.94 184 ILE A CA 1
ATOM 1482 C C . ILE A 1 184 ? 8.755 -1.658 -4.793 1.00 89.94 184 ILE A C 1
ATOM 1484 O O . ILE A 1 184 ? 8.600 -2.147 -3.674 1.00 89.94 184 ILE A O 1
ATOM 1488 N N . ASP A 1 185 ? 7.985 -0.664 -5.260 1.00 90.31 185 ASP A N 1
ATOM 1489 C CA . ASP A 1 185 ? 6.878 -0.048 -4.505 1.00 90.31 185 ASP A CA 1
ATOM 1490 C C . ASP A 1 185 ? 5.863 -1.109 -4.024 1.00 90.31 185 ASP A C 1
ATOM 1492 O O . ASP A 1 185 ? 5.428 -1.102 -2.871 1.00 90.31 185 ASP A O 1
ATOM 1496 N N . THR A 1 186 ? 5.515 -2.056 -4.896 1.00 88.38 186 THR A N 1
ATOM 1497 C CA . THR A 1 186 ? 4.482 -3.077 -4.640 1.00 88.38 186 THR A CA 1
ATOM 1498 C C . THR A 1 186 ? 5.019 -4.324 -3.933 1.00 88.38 186 THR A C 1
ATOM 1500 O O . THR A 1 186 ? 4.260 -5.010 -3.250 1.00 88.38 186 THR A O 1
ATOM 1503 N N . THR A 1 187 ? 6.320 -4.619 -4.046 1.00 87.81 187 THR A N 1
ATOM 1504 C CA . THR A 1 187 ? 6.946 -5.784 -3.398 1.00 87.81 187 THR A CA 1
ATOM 1505 C C . THR A 1 187 ? 7.504 -5.437 -2.020 1.00 87.81 187 THR A C 1
ATOM 1507 O O . THR A 1 187 ? 6.883 -5.700 -0.990 1.00 87.81 187 THR A O 1
ATOM 1510 N N . ILE A 1 188 ? 8.683 -4.823 -1.988 1.00 89.38 188 ILE A N 1
ATOM 1511 C CA . ILE A 1 188 ? 9.384 -4.445 -0.759 1.00 89.38 188 ILE A CA 1
ATOM 1512 C C . ILE A 1 188 ? 8.670 -3.264 -0.096 1.00 89.38 188 ILE A C 1
ATOM 1514 O O . ILE A 1 188 ? 8.581 -3.204 1.131 1.00 89.38 188 ILE A O 1
ATOM 1518 N N . GLY A 1 189 ? 8.111 -2.350 -0.891 1.00 91.31 189 GLY A N 1
ATOM 1519 C CA . GLY A 1 189 ? 7.407 -1.178 -0.391 1.00 91.31 189 GLY A CA 1
ATOM 1520 C C . GLY A 1 189 ? 6.221 -1.550 0.495 1.00 91.31 189 GLY A C 1
ATOM 1521 O O . GLY A 1 189 ? 6.140 -1.046 1.610 1.00 91.31 189 GLY A O 1
ATOM 1522 N N . VAL A 1 190 ? 5.362 -2.498 0.102 1.00 90.62 190 VAL A N 1
ATOM 1523 C CA . VAL A 1 190 ? 4.228 -2.944 0.944 1.00 90.62 190 VAL A CA 1
ATOM 1524 C C . VAL A 1 190 ? 4.693 -3.466 2.309 1.00 90.62 190 VAL A C 1
ATOM 1526 O O . VAL A 1 190 ? 4.080 -3.157 3.335 1.00 90.62 190 VAL A O 1
ATOM 1529 N N . PHE A 1 191 ? 5.808 -4.199 2.353 1.00 90.56 191 PHE A N 1
ATOM 1530 C CA . PHE A 1 191 ? 6.405 -4.646 3.612 1.00 90.56 191 PHE A CA 1
ATOM 1531 C C . PHE A 1 191 ? 6.916 -3.468 4.459 1.00 90.56 191 PHE A C 1
ATOM 1533 O O . PHE A 1 191 ? 6.627 -3.384 5.655 1.00 90.56 191 PHE A O 1
ATOM 1540 N N . VAL A 1 192 ? 7.617 -2.514 3.842 1.00 93.00 192 VAL A N 1
ATOM 1541 C CA . VAL A 1 192 ? 8.098 -1.295 4.513 1.00 93.00 192 VAL A CA 1
ATOM 1542 C C . VAL A 1 192 ? 6.939 -0.444 5.027 1.00 93.00 192 VAL A C 1
ATOM 1544 O O . VAL A 1 192 ? 7.000 0.050 6.151 1.00 93.00 192 VAL A O 1
ATOM 1547 N N . LEU A 1 193 ? 5.855 -0.323 4.263 1.00 94.12 193 LEU A N 1
ATOM 1548 C CA . LEU A 1 193 ? 4.642 0.378 4.671 1.00 94.12 193 LEU A CA 1
ATOM 1549 C C . LEU A 1 193 ? 4.035 -0.257 5.916 1.00 94.12 193 LEU A C 1
ATOM 1551 O O . LEU A 1 193 ? 3.706 0.454 6.860 1.00 94.12 193 LEU A O 1
ATOM 1555 N N . PHE A 1 194 ? 3.936 -1.585 5.968 1.00 91.56 194 PHE A N 1
ATOM 1556 C CA . PHE A 1 194 ? 3.465 -2.284 7.163 1.00 91.56 194 PHE A CA 1
ATOM 1557 C C . PHE A 1 194 ? 4.323 -1.954 8.393 1.00 91.56 194 PHE A C 1
ATOM 1559 O O . PHE A 1 194 ? 3.787 -1.614 9.454 1.00 91.56 194 PHE A O 1
ATOM 1566 N N . LEU A 1 195 ? 5.653 -2.005 8.258 1.00 93.31 195 LEU A N 1
ATOM 1567 C CA . LEU A 1 195 ? 6.566 -1.649 9.346 1.00 93.31 195 LEU A CA 1
ATOM 1568 C C . LEU A 1 195 ? 6.406 -0.184 9.762 1.00 93.31 195 LEU A C 1
ATOM 1570 O O . LEU A 1 195 ? 6.293 0.099 10.954 1.00 93.31 195 LEU A O 1
ATOM 1574 N N . ALA A 1 196 ? 6.320 0.731 8.796 1.00 94.56 196 ALA A N 1
ATOM 1575 C CA . ALA A 1 196 ? 6.140 2.156 9.037 1.00 94.56 196 ALA A CA 1
ATOM 1576 C C . ALA A 1 196 ? 4.825 2.445 9.772 1.00 94.56 196 ALA A C 1
ATOM 1578 O O . ALA A 1 196 ? 4.829 3.153 10.776 1.00 94.56 196 ALA A O 1
ATOM 1579 N N . LEU A 1 197 ? 3.705 1.854 9.345 1.00 92.88 197 LEU A N 1
ATOM 1580 C CA . LEU A 1 197 ? 2.403 2.044 9.993 1.00 92.88 197 LEU A CA 1
ATOM 1581 C C . LEU A 1 197 ? 2.410 1.550 11.442 1.00 92.88 197 LEU A C 1
ATOM 1583 O O . LEU A 1 197 ? 1.908 2.244 12.332 1.00 92.88 197 LEU A O 1
ATOM 1587 N N . ASN A 1 198 ? 3.005 0.382 11.697 1.00 90.69 198 ASN A N 1
ATOM 1588 C CA . ASN A 1 198 ? 3.134 -0.154 13.052 1.00 90.69 198 ASN A CA 1
ATOM 1589 C C . ASN A 1 198 ? 4.043 0.721 13.917 1.00 90.69 198 ASN A C 1
ATOM 1591 O O . ASN A 1 198 ? 3.694 1.029 15.058 1.00 90.69 198 ASN A O 1
ATOM 1595 N N . PHE A 1 199 ? 5.176 1.160 13.368 1.00 93.19 199 PHE A N 1
ATOM 1596 C CA . PHE A 1 199 ? 6.135 2.003 14.067 1.00 93.19 199 PHE A CA 1
ATOM 1597 C C . PHE A 1 199 ? 5.547 3.376 14.409 1.00 93.19 199 PHE A C 1
ATOM 1599 O O . PHE A 1 199 ? 5.560 3.764 15.576 1.00 93.19 199 PHE A O 1
ATOM 1606 N N . ILE A 1 200 ? 4.941 4.074 13.441 1.00 93.12 200 ILE A N 1
ATOM 1607 C CA . ILE A 1 200 ? 4.284 5.371 13.660 1.00 93.12 200 ILE A CA 1
ATOM 1608 C C . ILE A 1 200 ? 3.166 5.228 14.695 1.00 93.12 200 ILE A C 1
ATOM 1610 O O . ILE A 1 200 ? 3.086 6.020 15.633 1.00 93.12 200 ILE A O 1
ATOM 1614 N N . THR A 1 201 ? 2.321 4.200 14.572 1.00 90.69 201 THR A N 1
ATOM 1615 C CA . THR A 1 201 ? 1.226 3.978 15.529 1.00 90.69 201 THR A CA 1
ATOM 1616 C C . THR A 1 201 ? 1.762 3.729 16.939 1.00 90.69 201 THR A C 1
ATOM 1618 O O . THR A 1 201 ? 1.226 4.284 17.900 1.00 90.69 201 THR A O 1
ATOM 1621 N N . LEU A 1 202 ? 2.835 2.944 17.080 1.00 89.50 202 LEU A N 1
ATOM 1622 C CA . LEU A 1 202 ? 3.504 2.713 18.362 1.00 89.50 202 LEU A CA 1
ATOM 1623 C C . LEU A 1 202 ? 4.094 3.994 18.946 1.00 89.50 202 LEU A C 1
ATOM 1625 O O . LEU A 1 202 ? 3.893 4.254 20.132 1.00 89.50 202 LEU A O 1
ATOM 1629 N N . LEU A 1 203 ? 4.792 4.792 18.136 1.00 92.50 203 LEU A N 1
ATOM 1630 C CA . LEU A 1 203 ? 5.346 6.071 18.570 1.00 92.50 203 LEU A CA 1
ATOM 1631 C C . LEU A 1 203 ? 4.243 7.000 19.073 1.00 92.50 203 LEU A C 1
ATOM 1633 O O . LEU A 1 203 ? 4.330 7.491 20.193 1.00 92.50 203 LEU A O 1
ATOM 1637 N N . VAL A 1 204 ? 3.160 7.171 18.311 1.00 91.44 204 VAL A N 1
ATOM 1638 C CA . VAL A 1 204 ? 2.033 8.024 18.717 1.00 91.44 204 VAL A CA 1
ATOM 1639 C C . VAL A 1 204 ? 1.387 7.521 20.013 1.00 91.44 204 VAL A C 1
ATOM 1641 O O . VAL A 1 204 ? 1.092 8.321 20.902 1.00 91.44 204 VAL A O 1
ATOM 1644 N N . CYS A 1 205 ? 1.208 6.205 20.168 1.00 88.56 205 CYS A N 1
ATOM 1645 C CA . CYS A 1 205 ? 0.660 5.626 21.398 1.00 88.56 205 CYS A CA 1
ATOM 1646 C C . CYS A 1 205 ? 1.582 5.847 22.608 1.00 88.56 205 CYS A C 1
ATOM 1648 O O . CYS A 1 205 ? 1.091 6.179 23.689 1.00 88.56 205 CYS A O 1
ATOM 1650 N N . LYS A 1 206 ? 2.904 5.702 22.435 1.00 90.81 206 LYS A N 1
ATOM 1651 C CA . LYS A 1 206 ? 3.900 5.959 23.489 1.00 90.81 206 LYS A CA 1
ATOM 1652 C C . LYS A 1 206 ? 3.929 7.434 23.884 1.00 90.81 206 LYS A C 1
ATOM 1654 O O . LYS A 1 206 ? 3.839 7.736 25.071 1.00 90.81 206 LYS A O 1
ATOM 1659 N N . THR A 1 207 ? 3.979 8.338 22.908 1.00 90.56 207 THR A N 1
ATOM 1660 C CA . THR A 1 207 ? 4.022 9.789 23.138 1.00 90.56 207 THR A CA 1
ATOM 1661 C C . THR A 1 207 ? 2.774 10.284 23.865 1.00 90.56 207 THR A C 1
ATOM 1663 O O . THR A 1 207 ? 2.872 11.077 24.795 1.00 90.56 207 THR A O 1
ATOM 1666 N N . LEU A 1 208 ? 1.593 9.785 23.491 1.00 88.81 208 LEU A N 1
ATOM 1667 C CA . LEU A 1 208 ? 0.323 10.214 24.085 1.00 88.81 208 LEU A CA 1
ATOM 1668 C C . LEU A 1 208 ? -0.109 9.378 25.299 1.00 88.81 208 LEU A C 1
ATOM 1670 O O . LEU A 1 208 ? -1.172 9.649 25.858 1.00 88.81 208 LEU A O 1
ATOM 1674 N N . LYS A 1 209 ? 0.673 8.357 25.685 1.00 86.75 209 LYS A N 1
ATOM 1675 C CA . LYS A 1 209 ? 0.373 7.394 26.765 1.00 86.75 209 LYS A CA 1
ATOM 1676 C C . LYS A 1 209 ? -1.058 6.837 26.705 1.00 86.75 209 LYS A C 1
ATOM 1678 O O . LYS A 1 209 ? -1.702 6.606 27.726 1.00 86.75 209 LYS A O 1
ATOM 1683 N N . LYS A 1 210 ? -1.578 6.638 25.492 1.00 85.81 210 LYS A N 1
ATOM 1684 C CA . LYS A 1 210 ? -2.939 6.151 25.228 1.00 85.81 210 LYS A CA 1
ATOM 1685 C C . LYS A 1 210 ? -2.890 4.983 24.258 1.00 85.81 210 LYS A C 1
ATOM 1687 O O . LYS A 1 210 ? -2.014 4.900 23.403 1.00 85.81 210 LYS A O 1
ATOM 1692 N N . THR A 1 211 ? -3.861 4.085 24.371 1.00 82.00 211 THR A N 1
ATOM 1693 C CA . THR A 1 211 ? -3.986 2.956 23.446 1.00 82.00 211 THR A CA 1
ATOM 1694 C C . THR A 1 211 ? -4.481 3.417 22.071 1.00 82.00 211 THR A C 1
ATOM 1696 O O . THR A 1 211 ? -5.228 4.392 21.952 1.00 82.00 211 THR A O 1
ATOM 1699 N N . SER A 1 212 ? -4.110 2.676 21.022 1.00 79.62 212 SER A N 1
ATOM 1700 C CA . SER A 1 212 ? -4.529 2.945 19.634 1.00 79.62 212 SER A CA 1
ATOM 1701 C C . SER A 1 212 ? -6.057 3.044 19.484 1.00 79.62 212 SER A C 1
ATOM 1703 O O . SER A 1 212 ? -6.561 3.894 18.745 1.00 79.62 212 SER A O 1
ATOM 1705 N N . THR A 1 213 ? -6.807 2.242 20.246 1.00 79.12 213 THR A N 1
ATOM 1706 C CA . THR A 1 213 ? -8.276 2.270 20.278 1.00 79.12 213 THR A CA 1
ATOM 1707 C C . THR A 1 213 ? -8.829 3.569 20.854 1.00 79.12 213 THR A C 1
ATOM 1709 O O . THR A 1 213 ? -9.745 4.137 20.265 1.00 79.12 213 THR A O 1
ATOM 1712 N N . ASN A 1 214 ? -8.256 4.076 21.949 1.00 78.12 214 ASN A N 1
ATOM 1713 C CA . ASN A 1 214 ? -8.669 5.346 22.559 1.00 78.12 214 ASN A CA 1
ATOM 1714 C C . ASN A 1 214 ? -8.348 6.557 21.673 1.00 78.12 214 ASN A C 1
ATOM 1716 O O . ASN A 1 214 ? -9.049 7.565 21.704 1.00 78.12 214 ASN A O 1
ATOM 1720 N N . LEU A 1 215 ? -7.288 6.473 20.868 1.00 81.19 215 LEU A N 1
ATOM 1721 C CA . LEU A 1 215 ? -6.889 7.550 19.961 1.00 81.19 215 LEU A CA 1
ATOM 1722 C C . LEU A 1 215 ? -7.658 7.548 18.629 1.00 81.19 215 LEU A C 1
ATOM 1724 O O . LEU A 1 215 ? -7.608 8.549 17.902 1.00 81.19 215 LEU A O 1
ATOM 1728 N N . GLY A 1 216 ? -8.382 6.465 18.323 1.00 82.88 216 GLY A N 1
ATOM 1729 C CA . GLY A 1 216 ? -9.073 6.264 17.046 1.00 82.88 216 GLY A CA 1
ATOM 1730 C C . GLY A 1 216 ? -8.138 5.861 15.900 1.00 82.88 216 GLY A C 1
ATOM 1731 O O . GLY A 1 216 ? -8.493 6.031 14.738 1.00 82.88 216 GLY A O 1
ATOM 1732 N N . LEU A 1 217 ? -6.944 5.345 16.212 1.00 85.88 217 LEU A N 1
ATOM 1733 C CA . LEU A 1 217 ? -5.907 4.967 15.234 1.00 85.88 217 LEU A CA 1
ATOM 1734 C C . LEU A 1 217 ? -5.994 3.501 14.799 1.00 85.88 217 LEU A C 1
ATOM 1736 O O . LEU A 1 217 ? -5.247 3.041 13.941 1.00 85.88 217 LEU A O 1
ATOM 1740 N N . SER A 1 218 ? -6.907 2.754 15.407 1.00 85.12 218 SER A N 1
ATOM 1741 C CA . SER A 1 218 ? -7.141 1.348 15.116 1.00 85.12 218 SER A CA 1
ATOM 1742 C C . SER A 1 218 ? -7.730 1.151 13.722 1.00 85.12 218 SER A C 1
ATOM 1744 O O . SER A 1 218 ? -8.911 1.410 13.498 1.00 85.12 218 SER A O 1
ATOM 1746 N N . SER A 1 219 ? -6.906 0.662 12.795 1.00 83.50 219 SER A N 1
ATOM 1747 C CA . SER A 1 219 ? -7.330 0.362 11.424 1.00 83.50 219 SER A CA 1
ATOM 1748 C C . SER A 1 219 ? -8.542 -0.577 11.402 1.00 83.50 219 SER A C 1
ATOM 1750 O O . SER A 1 219 ? -8.611 -1.539 12.167 1.00 83.50 219 SER A O 1
ATOM 1752 N N . GLY A 1 220 ? -9.522 -0.265 10.551 1.00 81.88 220 GLY A N 1
ATOM 1753 C CA . GLY A 1 220 ? -10.779 -1.011 10.435 1.00 81.88 220 GLY A CA 1
ATOM 1754 C C . GLY A 1 220 ? -11.795 -0.752 11.560 1.00 81.88 220 GLY A C 1
ATOM 1755 O O . GLY A 1 220 ? -12.860 -1.374 11.581 1.00 81.88 220 GLY A O 1
ATOM 1756 N N . ILE A 1 221 ? -11.504 0.162 12.498 1.00 85.75 221 ILE A N 1
ATOM 1757 C CA . ILE A 1 221 ? -12.423 0.589 13.561 1.00 85.75 221 ILE A CA 1
ATOM 1758 C C . ILE A 1 221 ? -12.499 2.115 13.588 1.00 85.75 221 ILE A C 1
ATOM 1760 O O . ILE A 1 221 ? -11.494 2.810 13.702 1.00 85.75 221 ILE A O 1
ATOM 1764 N N . TYR A 1 222 ? -13.723 2.633 13.545 1.00 87.38 222 TYR A N 1
ATOM 1765 C CA . TYR A 1 222 ? -13.991 4.066 13.481 1.00 87.38 222 TYR A CA 1
ATOM 1766 C C . TYR A 1 222 ? -14.928 4.475 14.621 1.00 87.38 222 TYR A C 1
ATOM 1768 O O . TYR A 1 222 ? -16.147 4.409 14.446 1.00 87.38 222 TYR A O 1
ATOM 1776 N N . PRO A 1 223 ? -14.390 4.827 15.804 1.00 85.56 223 PRO A N 1
ATOM 1777 C CA . PRO A 1 223 ? -15.202 5.335 16.902 1.00 85.56 223 PRO A CA 1
ATOM 1778 C C . PRO A 1 223 ? -15.718 6.742 16.589 1.00 85.56 223 PRO A C 1
ATOM 1780 O O . PRO A 1 223 ? -15.096 7.484 15.818 1.00 85.56 223 PRO A O 1
ATOM 1783 N N . ASP A 1 224 ? -16.839 7.107 17.211 1.00 81.06 224 ASP A N 1
ATOM 1784 C CA . ASP A 1 224 ? -17.428 8.431 17.051 1.00 81.06 224 ASP A CA 1
ATOM 1785 C C . ASP A 1 224 ? -16.547 9.527 17.689 1.00 81.06 224 ASP A C 1
ATOM 1787 O O . ASP A 1 224 ? -16.000 9.323 18.776 1.00 81.06 224 ASP A O 1
ATOM 1791 N N . PRO A 1 225 ? -16.381 10.694 17.034 1.00 87.56 225 PRO A N 1
ATOM 1792 C CA . PRO A 1 225 ? -16.902 11.033 15.710 1.00 87.56 225 PRO A CA 1
ATOM 1793 C C . PRO A 1 225 ? -16.118 10.337 14.581 1.00 87.56 225 PRO A C 1
ATOM 1795 O O . PRO A 1 225 ? -14.897 10.475 14.455 1.00 87.56 225 PRO A O 1
ATOM 1798 N N . PHE A 1 226 ? -16.854 9.628 13.718 1.00 89.00 226 PHE A N 1
ATOM 1799 C CA . PHE A 1 226 ? -16.324 8.745 12.671 1.00 89.00 226 PHE A CA 1
ATOM 1800 C C . PHE A 1 226 ? -15.276 9.413 11.766 1.00 89.00 226 PHE A C 1
ATOM 1802 O O . PHE A 1 226 ? -14.181 8.881 11.581 1.00 89.00 226 PHE A O 1
ATOM 1809 N N . ILE A 1 227 ? -15.586 10.604 11.244 1.00 89.75 227 ILE A N 1
ATOM 1810 C CA . ILE A 1 227 ? -14.730 11.328 10.290 1.00 89.75 227 ILE A CA 1
ATOM 1811 C C . ILE A 1 227 ? -13.393 11.731 10.919 1.00 89.75 227 ILE A C 1
ATOM 1813 O O . ILE A 1 227 ? -12.359 11.673 10.261 1.00 89.75 227 ILE A O 1
ATOM 1817 N N . LYS A 1 228 ? -13.371 12.061 12.216 1.00 89.81 228 LYS A N 1
ATOM 1818 C CA . LYS A 1 228 ? -12.134 12.438 12.914 1.00 89.81 228 LYS A CA 1
ATOM 1819 C C . LYS A 1 228 ? -11.171 11.257 13.025 1.00 89.81 228 LYS A C 1
ATOM 1821 O O . LYS A 1 228 ? -9.975 11.419 12.807 1.00 89.81 228 LYS A O 1
ATOM 1826 N N . SER A 1 229 ? -11.683 10.074 13.354 1.00 89.38 229 SER A N 1
ATOM 1827 C CA . SER A 1 229 ? -10.886 8.842 13.386 1.00 89.38 229 SER A CA 1
ATOM 1828 C C . SER A 1 229 ? -10.420 8.444 11.985 1.00 89.38 229 SER A C 1
ATOM 1830 O O . SER A 1 229 ? -9.260 8.083 11.808 1.00 89.38 229 SER A O 1
ATOM 1832 N N . TRP A 1 230 ? -11.291 8.590 10.981 1.00 93.81 230 TRP A N 1
ATOM 1833 C CA . TRP A 1 230 ? -10.943 8.338 9.583 1.00 93.81 230 TRP A CA 1
ATOM 1834 C C . TRP A 1 230 ? -9.802 9.242 9.100 1.00 93.81 230 TRP A C 1
ATOM 1836 O O . TRP A 1 230 ? -8.806 8.727 8.599 1.00 93.81 230 TRP A O 1
ATOM 1846 N N . MET A 1 231 ? -9.888 10.554 9.349 1.00 93.69 231 MET A N 1
ATOM 1847 C CA . MET A 1 231 ? -8.835 11.514 8.999 1.00 93.69 231 MET A CA 1
ATOM 1848 C C . MET A 1 231 ? -7.509 11.191 9.686 1.00 93.69 231 MET A C 1
ATOM 1850 O O . MET A 1 231 ? -6.476 11.169 9.030 1.00 93.69 231 MET A O 1
ATOM 1854 N N . LYS A 1 232 ? -7.517 10.873 10.987 1.00 92.31 232 LYS A N 1
ATOM 1855 C CA . LYS A 1 232 ? -6.290 10.489 11.706 1.00 92.31 232 LYS A CA 1
ATOM 1856 C C . LYS A 1 232 ? -5.627 9.248 11.106 1.00 92.31 232 LYS A C 1
ATOM 1858 O O . LYS A 1 232 ? -4.410 9.219 10.945 1.00 92.31 232 LYS A O 1
ATOM 1863 N N . GLN A 1 233 ?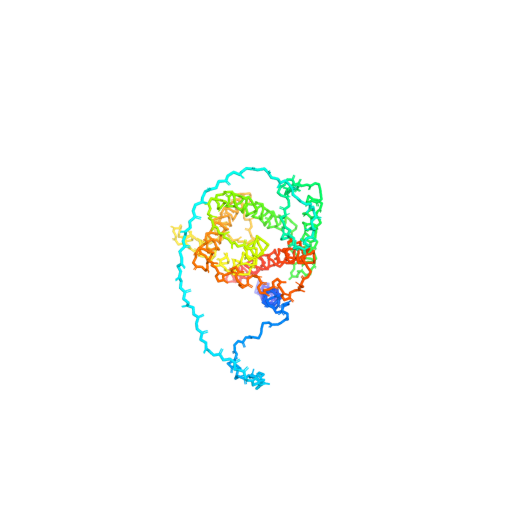 -6.420 8.224 10.785 1.00 94.25 233 GLN A N 1
ATOM 1864 C CA . GLN A 1 233 ? -5.913 7.008 10.148 1.00 94.25 233 GLN A CA 1
ATOM 1865 C C . GLN A 1 233 ? -5.372 7.298 8.745 1.00 94.25 233 GLN A C 1
ATOM 1867 O O . GLN A 1 233 ? -4.314 6.784 8.394 1.00 94.25 233 GLN A O 1
ATOM 1872 N N . LEU A 1 234 ? -6.062 8.141 7.969 1.00 95.00 234 LEU A N 1
ATOM 1873 C CA . LEU A 1 234 ? -5.607 8.583 6.652 1.00 95.00 234 LEU A CA 1
ATOM 1874 C C . LEU A 1 234 ? -4.281 9.352 6.741 1.00 95.00 234 LEU A C 1
ATOM 1876 O O . LEU A 1 234 ? -3.377 9.088 5.957 1.00 95.00 234 LEU A O 1
ATOM 1880 N N . SER A 1 235 ? -4.119 10.242 7.723 1.00 95.00 235 SER A N 1
ATOM 1881 C CA . SER A 1 235 ? -2.870 10.985 7.921 1.00 95.00 235 SER A CA 1
ATOM 1882 C C . SER A 1 235 ? -1.693 10.068 8.258 1.00 95.00 235 SER A C 1
ATOM 1884 O O . SER A 1 235 ? -0.634 10.205 7.653 1.00 95.00 235 SER A O 1
ATOM 1886 N N . ILE A 1 236 ? -1.864 9.100 9.170 1.00 94.31 236 ILE A N 1
ATOM 1887 C CA . ILE A 1 236 ? -0.809 8.108 9.460 1.00 94.31 236 ILE A CA 1
ATOM 1888 C C . ILE A 1 236 ? -0.489 7.285 8.212 1.00 94.31 236 ILE A C 1
ATOM 1890 O O . ILE A 1 236 ? 0.680 7.013 7.939 1.00 94.31 236 ILE A O 1
ATOM 1894 N N . TYR A 1 237 ? -1.515 6.924 7.440 1.00 95.12 237 TYR A N 1
ATOM 1895 C CA . TYR A 1 237 ? -1.339 6.205 6.187 1.00 95.12 237 TYR A CA 1
ATOM 1896 C C . TYR A 1 237 ? -0.501 7.001 5.183 1.00 95.12 237 TYR A C 1
ATOM 1898 O O . TYR A 1 237 ? 0.473 6.470 4.663 1.00 95.12 237 TYR A O 1
ATOM 1906 N N . PHE A 1 238 ? -0.792 8.288 4.985 1.00 96.31 238 PHE A N 1
ATOM 1907 C CA . PHE A 1 238 ? -0.018 9.161 4.097 1.00 96.31 238 PHE A CA 1
ATOM 1908 C C . PHE A 1 238 ? 1.431 9.337 4.548 1.00 96.31 238 PHE A C 1
ATOM 1910 O O . PHE A 1 238 ? 2.331 9.252 3.718 1.00 96.31 238 PHE A O 1
ATOM 1917 N N . ILE A 1 239 ? 1.684 9.502 5.849 1.00 96.00 239 ILE A N 1
ATOM 1918 C CA . ILE A 1 239 ? 3.058 9.549 6.375 1.00 96.00 239 ILE A CA 1
ATOM 1919 C C . ILE A 1 239 ? 3.782 8.227 6.078 1.00 96.00 239 ILE A C 1
ATOM 1921 O O . ILE A 1 239 ? 4.926 8.238 5.631 1.00 96.00 239 ILE A O 1
ATOM 1925 N N . GLY A 1 240 ? 3.106 7.088 6.257 1.00 95.75 240 GLY A N 1
ATOM 1926 C CA . GLY A 1 240 ? 3.637 5.777 5.882 1.00 95.75 240 GLY A CA 1
ATOM 1927 C C . GLY A 1 240 ? 3.967 5.665 4.389 1.00 95.75 240 GLY A C 1
ATOM 1928 O O . GLY A 1 240 ? 5.023 5.142 4.043 1.00 95.75 240 GLY A O 1
ATOM 1929 N N . LEU A 1 241 ? 3.114 6.200 3.508 1.00 94.94 241 LEU A N 1
ATOM 1930 C CA . LEU A 1 241 ? 3.356 6.235 2.059 1.00 94.94 241 LEU A CA 1
ATOM 1931 C C . LEU A 1 241 ? 4.557 7.116 1.692 1.00 94.94 241 LEU A C 1
ATOM 1933 O O . LEU A 1 241 ? 5.331 6.740 0.816 1.00 94.94 241 LEU A O 1
ATOM 1937 N N . ILE A 1 242 ? 4.756 8.246 2.379 1.00 95.12 242 ILE A N 1
ATOM 1938 C CA . ILE A 1 242 ? 5.950 9.087 2.197 1.00 95.12 242 ILE A CA 1
ATOM 1939 C C . ILE A 1 242 ? 7.207 8.308 2.595 1.00 95.12 242 ILE A C 1
ATOM 1941 O O . ILE A 1 242 ? 8.170 8.290 1.835 1.00 95.12 242 ILE A O 1
ATOM 1945 N N . ILE A 1 243 ? 7.199 7.623 3.745 1.00 95.56 243 ILE A N 1
ATOM 1946 C CA . ILE A 1 243 ? 8.338 6.801 4.190 1.00 95.56 243 ILE A CA 1
ATOM 1947 C C . ILE A 1 243 ? 8.633 5.684 3.185 1.00 95.56 243 ILE A C 1
ATOM 1949 O O . ILE A 1 243 ? 9.792 5.500 2.819 1.00 95.56 243 ILE A O 1
ATOM 1953 N N . LEU A 1 244 ? 7.603 4.976 2.703 1.00 94.25 244 LEU A N 1
ATOM 1954 C CA . LEU A 1 244 ? 7.746 3.988 1.628 1.00 94.25 244 LEU A CA 1
ATOM 1955 C C . LEU A 1 244 ? 8.413 4.623 0.409 1.00 94.25 244 LEU A C 1
ATOM 1957 O O . LEU A 1 244 ? 9.397 4.085 -0.091 1.00 94.25 244 LEU A O 1
ATOM 1961 N N . LYS A 1 245 ? 7.915 5.774 -0.055 1.00 92.75 245 LYS A N 1
ATOM 1962 C CA . LYS A 1 245 ? 8.422 6.397 -1.279 1.00 92.75 245 LYS A CA 1
ATOM 1963 C C . LYS A 1 245 ? 9.873 6.840 -1.125 1.00 92.75 245 LYS A C 1
ATOM 1965 O O . LYS A 1 245 ? 10.685 6.553 -1.998 1.00 92.75 245 LYS A O 1
ATOM 1970 N N . LEU A 1 246 ? 10.221 7.462 -0.000 1.00 92.50 246 LEU A N 1
ATOM 1971 C CA . LEU A 1 246 ? 11.599 7.843 0.315 1.00 92.50 246 LEU A CA 1
ATOM 1972 C C . LEU A 1 246 ? 12.524 6.624 0.398 1.00 92.50 246 LEU A C 1
ATOM 1974 O O . LEU A 1 246 ? 13.648 6.680 -0.093 1.00 92.50 246 LEU A O 1
ATOM 1978 N N . PHE A 1 247 ? 12.049 5.513 0.963 1.00 93.75 247 PHE A N 1
ATOM 1979 C CA . PHE A 1 247 ? 12.805 4.265 1.001 1.00 93.75 247 PHE A CA 1
ATOM 1980 C C . PHE A 1 247 ? 13.076 3.719 -0.408 1.00 93.75 247 PHE A C 1
ATOM 1982 O O . PHE A 1 247 ? 14.220 3.392 -0.724 1.00 93.75 247 PHE A O 1
ATOM 1989 N N . VAL A 1 248 ? 12.061 3.671 -1.278 1.00 90.44 248 VAL A N 1
ATOM 1990 C CA . VAL A 1 248 ? 12.236 3.217 -2.667 1.00 90.44 248 VAL A CA 1
ATOM 1991 C C . VAL A 1 248 ? 13.189 4.136 -3.429 1.00 90.44 248 VAL A C 1
ATOM 1993 O O . VAL A 1 248 ? 14.105 3.644 -4.085 1.00 90.44 248 VAL A O 1
ATOM 1996 N N . LEU A 1 249 ? 13.061 5.457 -3.283 1.00 88.50 249 LEU A N 1
ATOM 1997 C CA . LEU A 1 249 ? 14.010 6.408 -3.872 1.00 88.50 249 LEU A CA 1
ATOM 1998 C C . LEU A 1 249 ? 15.443 6.188 -3.374 1.00 88.50 249 LEU A C 1
ATOM 2000 O O . LEU A 1 249 ? 16.377 6.205 -4.174 1.00 88.50 249 LEU A O 1
ATOM 2004 N N . GLY A 1 250 ? 15.618 5.921 -2.079 1.00 89.44 250 GLY A N 1
ATOM 2005 C CA . GLY A 1 250 ? 16.912 5.564 -1.502 1.00 89.44 250 GLY A CA 1
ATOM 2006 C C . GLY A 1 250 ? 17.508 4.298 -2.124 1.00 89.44 250 GLY A C 1
ATOM 2007 O O . GLY A 1 250 ? 18.703 4.270 -2.414 1.00 89.44 250 GLY A O 1
ATOM 2008 N N . LEU A 1 251 ? 16.687 3.278 -2.407 1.00 88.94 251 LEU A N 1
ATOM 2009 C CA . LEU A 1 251 ? 17.133 2.074 -3.118 1.00 88.94 251 LEU A CA 1
ATOM 2010 C C . LEU A 1 251 ? 17.571 2.374 -4.551 1.00 88.94 251 LEU A C 1
ATOM 2012 O O . LEU A 1 251 ? 18.578 1.826 -4.989 1.00 88.94 251 LEU A O 1
ATOM 2016 N N . PHE A 1 252 ? 16.866 3.244 -5.275 1.00 85.31 252 PHE A N 1
ATOM 2017 C CA . PHE A 1 252 ? 17.288 3.662 -6.616 1.00 85.31 252 PHE A CA 1
ATOM 2018 C C . PHE A 1 252 ? 18.601 4.434 -6.595 1.00 85.31 252 PHE A C 1
ATOM 2020 O O . PHE A 1 252 ? 19.467 4.193 -7.435 1.00 85.31 252 PHE A O 1
ATOM 2027 N N . TRP A 1 253 ? 18.767 5.319 -5.616 1.00 85.62 253 TRP A N 1
ATOM 2028 C CA . TRP A 1 253 ? 19.991 6.090 -5.451 1.00 85.62 253 TRP A CA 1
ATOM 2029 C C . TRP A 1 253 ? 21.191 5.197 -5.103 1.00 85.62 253 TRP A C 1
ATOM 2031 O O . TRP A 1 253 ? 22.255 5.344 -5.699 1.00 85.62 253 TRP A O 1
ATOM 2041 N N . LEU A 1 254 ? 21.007 4.218 -4.208 1.00 86.88 254 LEU A N 1
ATOM 2042 C CA . LEU A 1 254 ? 22.064 3.286 -3.801 1.00 86.88 254 LEU A CA 1
ATOM 2043 C C . LEU A 1 254 ? 22.338 2.189 -4.845 1.00 86.88 254 LEU A C 1
ATOM 2045 O O . LEU A 1 254 ? 23.486 1.827 -5.088 1.00 86.88 254 LEU A O 1
ATOM 2049 N N . GLY A 1 255 ? 21.288 1.628 -5.445 1.00 82.38 255 GLY A N 1
ATOM 2050 C CA . GLY A 1 255 ? 21.375 0.521 -6.398 1.00 82.38 255 GLY A CA 1
ATOM 2051 C C . GLY A 1 255 ? 21.764 0.954 -7.812 1.00 82.38 255 GLY A C 1
ATOM 2052 O O . GLY A 1 255 ? 22.349 0.162 -8.554 1.00 82.38 255 GLY A O 1
ATOM 2053 N N . GLY A 1 256 ? 21.460 2.200 -8.191 1.00 81.75 256 GLY A N 1
ATOM 2054 C CA . GLY A 1 256 ? 21.863 2.830 -9.447 1.00 81.75 256 GLY A CA 1
ATOM 2055 C C . GLY A 1 256 ? 21.724 1.916 -10.668 1.00 81.75 256 GLY A C 1
ATOM 2056 O O . GLY A 1 256 ? 20.648 1.412 -10.992 1.00 81.75 256 GLY A O 1
ATOM 2057 N N . SER A 1 257 ? 22.847 1.673 -11.349 1.00 82.44 257 SER A N 1
ATOM 2058 C CA . SER A 1 257 ? 22.882 0.869 -12.578 1.00 82.44 257 SER A CA 1
ATOM 2059 C C . SER A 1 257 ? 22.572 -0.620 -12.377 1.00 82.44 257 SER A C 1
ATOM 2061 O O . SER A 1 257 ? 22.130 -1.269 -13.324 1.00 82.44 257 SER A O 1
ATOM 2063 N N . ALA A 1 258 ? 22.759 -1.176 -11.175 1.00 86.50 258 ALA A N 1
ATOM 2064 C CA . ALA A 1 258 ? 22.487 -2.589 -10.909 1.00 86.50 258 ALA A CA 1
ATOM 2065 C C . ALA A 1 258 ? 20.984 -2.897 -10.981 1.00 86.50 258 ALA A C 1
ATOM 2067 O O . ALA A 1 258 ? 20.590 -3.890 -11.590 1.00 86.50 258 ALA A O 1
ATOM 2068 N N . LEU A 1 259 ? 20.146 -2.006 -10.440 1.00 83.81 259 LEU A N 1
ATOM 2069 C CA . LEU A 1 259 ? 18.686 -2.124 -10.519 1.00 83.81 259 LEU A CA 1
ATOM 2070 C C . LEU A 1 259 ? 18.180 -2.036 -11.961 1.00 83.81 259 LEU A C 1
ATOM 2072 O O . LEU A 1 259 ? 17.295 -2.794 -12.348 1.00 83.81 259 LEU A O 1
ATOM 2076 N N . ILE A 1 260 ? 18.772 -1.154 -12.771 1.00 83.50 260 ILE A N 1
ATOM 2077 C CA . ILE A 1 260 ? 18.418 -1.004 -14.189 1.00 83.50 260 ILE A CA 1
ATOM 2078 C C . ILE A 1 260 ? 18.806 -2.258 -14.976 1.00 83.50 260 ILE A C 1
ATOM 2080 O O . ILE A 1 260 ? 18.003 -2.757 -15.760 1.00 83.50 260 ILE A O 1
ATOM 2084 N N . LYS A 1 261 ? 20.011 -2.800 -14.747 1.00 84.69 261 LYS A N 1
ATOM 2085 C CA . LYS A 1 261 ? 20.455 -4.058 -15.370 1.00 84.69 261 LYS A CA 1
ATOM 2086 C C . LYS A 1 261 ? 19.526 -5.213 -15.009 1.00 84.69 261 LYS A C 1
ATOM 2088 O O . LYS A 1 261 ? 19.097 -5.934 -15.899 1.00 84.69 261 LYS A O 1
ATOM 2093 N N . PHE A 1 262 ? 19.166 -5.338 -13.732 1.00 86.81 262 PHE A N 1
ATOM 2094 C CA . PHE A 1 262 ? 18.214 -6.346 -13.273 1.00 86.81 262 PHE A CA 1
ATOM 2095 C C . PHE A 1 262 ? 16.834 -6.184 -13.930 1.00 86.81 262 PHE A C 1
ATOM 2097 O O . PHE A 1 262 ? 16.262 -7.163 -14.406 1.00 86.81 262 PHE A O 1
ATOM 2104 N N . GLY A 1 263 ? 16.330 -4.950 -14.028 1.00 84.94 263 GLY A N 1
ATOM 2105 C CA . GLY A 1 263 ? 15.087 -4.652 -14.738 1.00 84.94 263 GLY A CA 1
ATOM 2106 C C . GLY A 1 263 ? 15.143 -5.041 -16.218 1.00 84.94 263 GLY A C 1
ATOM 2107 O O . GLY A 1 263 ? 14.221 -5.683 -16.708 1.00 84.94 263 GLY A O 1
ATOM 2108 N N . ASN A 1 264 ? 16.238 -4.730 -16.916 1.00 84.50 264 ASN A N 1
ATOM 2109 C CA . ASN A 1 264 ? 16.432 -5.141 -18.311 1.00 84.50 264 ASN A CA 1
ATOM 2110 C C . ASN A 1 264 ? 16.444 -6.666 -18.459 1.00 84.50 264 ASN A C 1
ATOM 211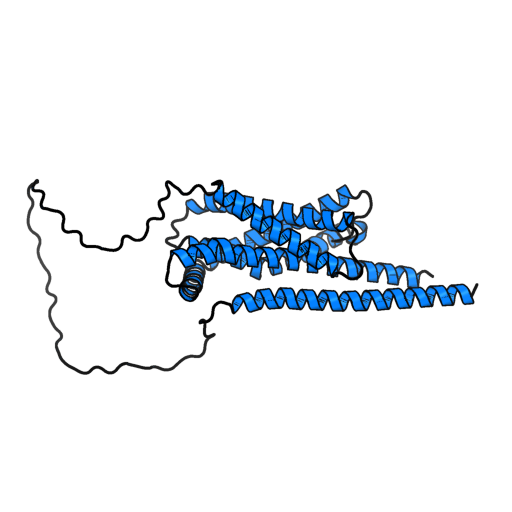2 O O . ASN A 1 264 ? 15.765 -7.183 -19.338 1.00 84.50 264 ASN A O 1
ATOM 2116 N N . SER A 1 265 ? 17.128 -7.388 -17.565 1.00 85.94 265 SER A N 1
ATOM 2117 C CA . SER A 1 265 ? 17.134 -8.856 -17.581 1.00 85.94 265 SER A CA 1
ATOM 2118 C C . SER A 1 265 ? 15.733 -9.450 -17.412 1.00 85.94 265 SER A C 1
ATOM 2120 O O . SER A 1 265 ? 15.403 -10.425 -18.081 1.00 85.94 265 SER A O 1
ATOM 2122 N N . ILE A 1 266 ? 14.888 -8.860 -16.557 1.00 83.81 266 ILE A N 1
ATOM 2123 C CA . ILE A 1 266 ? 13.485 -9.282 -16.422 1.00 83.81 266 ILE A CA 1
ATOM 2124 C C . ILE A 1 266 ? 12.712 -9.035 -17.718 1.00 83.81 266 ILE A C 1
ATOM 2126 O O . ILE A 1 266 ? 11.960 -9.897 -18.165 1.00 83.81 266 ILE A O 1
ATOM 2130 N N . ILE A 1 267 ? 12.884 -7.860 -18.318 1.00 82.12 267 ILE A N 1
ATOM 2131 C CA . ILE A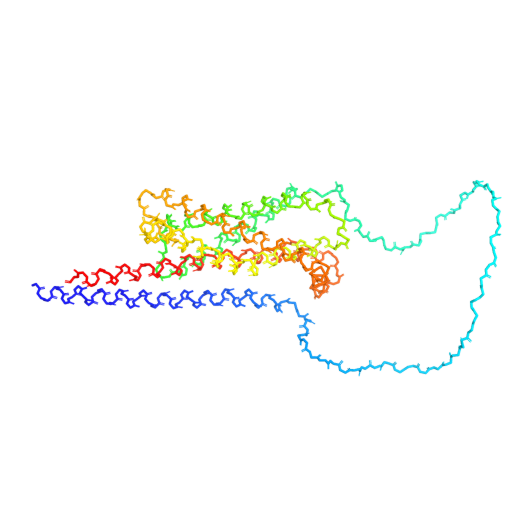 1 267 ? 12.151 -7.465 -19.521 1.00 82.12 267 ILE A CA 1
ATOM 2132 C C . ILE A 1 267 ? 12.534 -8.349 -20.716 1.00 82.12 267 ILE A C 1
ATOM 2134 O O . ILE A 1 267 ? 11.652 -8.823 -21.431 1.00 82.12 267 ILE A O 1
ATOM 2138 N N . GLU A 1 268 ? 13.826 -8.618 -20.900 1.00 82.50 268 GLU A N 1
ATOM 2139 C CA . GLU A 1 268 ? 14.338 -9.510 -21.947 1.00 82.50 268 GLU A CA 1
ATOM 2140 C C . GLU A 1 268 ? 13.858 -10.954 -21.758 1.00 82.50 268 GLU A C 1
ATOM 2142 O O . GLU A 1 268 ? 13.551 -11.631 -22.738 1.00 82.50 268 GLU A O 1
ATOM 2147 N N . ALA A 1 269 ? 13.725 -11.411 -20.508 1.00 84.00 269 ALA A N 1
ATOM 2148 C CA . ALA A 1 269 ? 13.188 -12.734 -20.198 1.00 84.00 269 ALA A CA 1
ATOM 2149 C C . ALA A 1 269 ? 11.680 -12.870 -20.491 1.00 84.00 269 ALA A C 1
ATOM 2151 O O . ALA A 1 269 ? 11.204 -13.982 -20.704 1.00 84.00 269 ALA A O 1
ATOM 2152 N N . ILE A 1 270 ? 10.920 -11.767 -20.518 1.00 80.88 270 ILE A N 1
ATOM 2153 C CA . ILE A 1 270 ? 9.492 -11.786 -20.877 1.00 80.88 270 ILE A CA 1
ATOM 2154 C C . ILE A 1 270 ? 9.315 -11.964 -22.387 1.00 80.88 270 ILE A C 1
ATOM 2156 O O . ILE A 1 270 ? 8.526 -12.796 -22.831 1.00 80.88 270 ILE A O 1
ATOM 2160 N N . SER A 1 271 ? 9.992 -11.141 -23.186 1.00 79.94 271 SER A N 1
ATOM 2161 C CA . SER A 1 271 ? 9.929 -11.201 -24.646 1.00 79.94 271 SER A CA 1
ATOM 2162 C C . SER A 1 271 ? 11.076 -10.406 -25.248 1.00 79.94 271 SER A C 1
ATOM 2164 O O . SER A 1 271 ? 11.498 -9.404 -24.680 1.00 79.94 271 SER A O 1
ATOM 2166 N N . LEU A 1 272 ? 11.531 -10.804 -26.434 1.00 77.44 272 LEU A N 1
ATOM 2167 C CA . LEU A 1 272 ? 12.478 -10.028 -27.236 1.00 77.44 272 LEU A CA 1
ATOM 2168 C C . LEU A 1 272 ? 11.778 -8.977 -28.118 1.00 77.44 272 LEU A C 1
ATOM 2170 O O . LEU A 1 272 ? 12.448 -8.096 -28.648 1.00 77.44 272 LEU A O 1
ATOM 2174 N N . ASP A 1 273 ? 10.447 -9.045 -28.278 1.00 79.12 273 ASP A N 1
ATOM 2175 C CA . ASP A 1 273 ? 9.679 -8.064 -29.058 1.00 79.12 273 ASP A CA 1
ATOM 2176 C C . ASP A 1 273 ? 9.375 -6.806 -28.214 1.00 79.12 273 ASP A C 1
ATOM 2178 O O . ASP A 1 273 ? 8.626 -6.897 -27.230 1.00 79.12 273 ASP A O 1
ATOM 2182 N N . PRO A 1 274 ? 9.869 -5.614 -28.610 1.00 78.06 274 PRO A N 1
ATOM 2183 C CA . PRO A 1 274 ? 9.636 -4.362 -27.890 1.00 78.06 274 PRO A CA 1
ATOM 2184 C C . PRO A 1 274 ? 8.156 -4.011 -27.692 1.00 78.06 274 PRO A C 1
ATOM 2186 O O . PRO A 1 274 ? 7.792 -3.419 -26.676 1.00 78.06 274 PRO A O 1
ATOM 2189 N N . LYS A 1 275 ? 7.273 -4.376 -28.632 1.00 78.38 275 LYS A N 1
ATOM 2190 C CA . LYS A 1 275 ? 5.832 -4.088 -28.513 1.00 78.38 275 LYS A CA 1
ATOM 2191 C C . LYS A 1 275 ? 5.203 -4.897 -27.385 1.00 78.38 275 LYS A C 1
ATOM 2193 O O . LYS A 1 275 ? 4.407 -4.369 -26.608 1.00 78.38 275 LYS A O 1
ATOM 2198 N N . ILE A 1 276 ? 5.589 -6.169 -27.284 1.00 77.56 276 ILE A N 1
ATOM 2199 C CA . ILE A 1 276 ? 5.115 -7.077 -26.237 1.00 77.56 276 ILE A CA 1
ATOM 2200 C C . ILE A 1 276 ? 5.687 -6.651 -24.883 1.00 77.56 276 ILE A C 1
ATOM 2202 O O . ILE A 1 276 ? 4.944 -6.609 -23.904 1.00 77.56 276 ILE A O 1
ATOM 2206 N N . GLN A 1 277 ? 6.968 -6.265 -24.831 1.00 78.88 277 GLN A N 1
ATOM 2207 C CA . GLN A 1 277 ? 7.589 -5.736 -23.614 1.00 78.88 277 GLN A CA 1
ATOM 2208 C C . GLN A 1 277 ? 6.809 -4.538 -23.067 1.00 78.88 277 GLN A C 1
ATOM 2210 O O . GLN A 1 277 ? 6.409 -4.560 -21.908 1.00 78.88 277 GLN A O 1
ATOM 2215 N N . ILE A 1 278 ? 6.525 -3.524 -23.893 1.00 79.75 278 ILE A N 1
ATOM 2216 C CA . ILE A 1 278 ? 5.784 -2.331 -23.455 1.00 79.75 278 ILE A CA 1
ATOM 2217 C C . ILE A 1 278 ? 4.399 -2.715 -22.920 1.00 79.75 278 ILE A C 1
ATOM 2219 O O . ILE A 1 278 ? 4.025 -2.286 -21.828 1.00 79.75 278 ILE A O 1
ATOM 2223 N N . LEU A 1 279 ? 3.653 -3.560 -23.640 1.00 81.50 279 LEU A N 1
ATOM 2224 C CA . LEU A 1 279 ? 2.326 -4.003 -23.208 1.00 81.50 279 LEU A CA 1
ATOM 2225 C C . LEU A 1 279 ? 2.378 -4.713 -21.845 1.00 81.50 279 LEU A C 1
ATOM 2227 O O . LEU A 1 279 ? 1.608 -4.393 -20.939 1.00 81.50 279 LEU A O 1
ATOM 2231 N N . VAL A 1 280 ? 3.295 -5.663 -21.670 1.00 81.88 280 VAL A N 1
ATOM 2232 C CA . VAL A 1 280 ? 3.374 -6.442 -20.430 1.00 81.88 280 VAL A CA 1
ATOM 2233 C C . VAL A 1 280 ? 3.885 -5.587 -19.271 1.00 81.88 280 VAL A C 1
ATOM 2235 O O . VAL A 1 280 ? 3.318 -5.622 -18.185 1.00 81.88 280 VAL A O 1
ATOM 2238 N N . VAL A 1 281 ? 4.931 -4.799 -19.489 1.00 81.50 281 VAL A N 1
ATOM 2239 C CA . VAL A 1 281 ? 5.698 -4.125 -18.432 1.00 81.50 281 VAL A CA 1
ATOM 2240 C C . VAL A 1 281 ? 5.046 -2.822 -17.979 1.00 81.50 281 VAL A C 1
ATOM 2242 O O . VAL A 1 281 ? 5.147 -2.456 -16.809 1.00 81.50 281 VAL A O 1
ATOM 2245 N N . VAL A 1 282 ? 4.361 -2.124 -18.885 1.00 78.69 282 VAL A N 1
ATOM 2246 C CA . VAL A 1 282 ? 3.726 -0.834 -18.588 1.00 78.69 282 VAL A CA 1
ATOM 2247 C C . VAL A 1 282 ? 2.247 -1.001 -18.237 1.00 78.69 282 VAL A C 1
ATOM 2249 O O . VAL A 1 282 ? 1.726 -0.228 -17.438 1.00 78.69 282 VAL A O 1
ATOM 2252 N N . MET A 1 283 ? 1.567 -2.020 -18.777 1.00 78.50 283 MET A N 1
ATOM 2253 C CA . MET A 1 283 ? 0.125 -2.205 -18.571 1.00 78.50 283 MET A CA 1
ATOM 2254 C C . MET A 1 283 ? -0.197 -3.417 -17.692 1.00 78.50 283 MET A C 1
ATOM 2256 O O . MET A 1 283 ? -0.762 -3.265 -16.607 1.00 78.50 283 MET A O 1
ATOM 2260 N N . ILE A 1 284 ? 0.159 -4.629 -18.125 1.00 84.38 284 ILE A N 1
ATOM 2261 C CA . ILE A 1 284 ? -0.306 -5.866 -17.470 1.00 84.38 284 ILE A CA 1
ATOM 2262 C C . ILE A 1 284 ? 0.342 -6.048 -16.090 1.00 84.38 284 ILE A C 1
ATOM 2264 O O . ILE A 1 284 ? -0.354 -6.240 -15.093 1.00 84.38 284 ILE A O 1
ATOM 2268 N N . GLY A 1 285 ? 1.667 -5.943 -16.016 1.00 84.56 285 GLY A N 1
ATOM 2269 C CA . GLY A 1 285 ? 2.453 -6.102 -14.795 1.00 84.56 285 GLY A CA 1
ATOM 2270 C C . GLY A 1 285 ? 2.014 -5.135 -13.695 1.00 84.56 285 GLY A C 1
ATOM 2271 O O . GLY A 1 285 ? 1.612 -5.595 -12.625 1.00 84.56 285 GLY A O 1
ATOM 2272 N N . PRO A 1 286 ? 1.986 -3.812 -13.948 1.00 83.69 286 PRO A N 1
ATOM 2273 C CA . PRO A 1 286 ? 1.491 -2.836 -12.984 1.00 83.69 286 PRO A CA 1
ATOM 2274 C C . PRO A 1 286 ? 0.048 -3.090 -12.548 1.00 83.69 286 PRO A C 1
ATOM 2276 O O . PRO A 1 286 ? -0.281 -2.863 -11.387 1.00 83.69 286 PRO A O 1
ATOM 2279 N N . THR A 1 287 ? -0.819 -3.596 -13.429 1.00 85.12 287 THR A N 1
ATOM 2280 C CA . THR A 1 287 ? -2.193 -3.968 -13.053 1.00 85.12 287 THR A CA 1
ATOM 2281 C C . THR A 1 287 ? -2.209 -5.079 -12.017 1.00 85.12 287 THR A C 1
ATOM 2283 O O . THR A 1 287 ? -2.830 -4.923 -10.967 1.00 85.12 287 THR A O 1
ATOM 2286 N N . ILE A 1 288 ? -1.489 -6.172 -12.271 1.00 88.38 288 ILE A N 1
ATOM 2287 C CA . ILE A 1 288 ? -1.423 -7.313 -11.352 1.00 88.38 288 ILE A CA 1
ATOM 2288 C C . ILE A 1 288 ? -0.816 -6.884 -10.013 1.00 88.38 288 ILE A C 1
ATOM 2290 O O . ILE A 1 288 ? -1.390 -7.155 -8.958 1.00 88.38 288 ILE A O 1
ATOM 2294 N N . LEU A 1 289 ? 0.309 -6.167 -10.048 1.00 88.88 289 LEU A N 1
ATOM 2295 C CA . LEU A 1 289 ? 1.008 -5.710 -8.847 1.00 88.88 289 LEU A CA 1
ATOM 2296 C C . LEU A 1 289 ? 0.155 -4.752 -8.006 1.00 88.88 289 LEU A C 1
ATOM 2298 O O . LEU A 1 289 ? 0.099 -4.898 -6.786 1.00 88.88 289 LEU A O 1
ATOM 2302 N N . ASN A 1 290 ? -0.571 -3.826 -8.640 1.00 89.25 290 ASN A N 1
ATOM 2303 C CA . ASN A 1 290 ? -1.492 -2.940 -7.931 1.00 89.25 290 ASN A CA 1
ATOM 2304 C C . ASN A 1 290 ? -2.670 -3.720 -7.327 1.00 89.25 290 ASN A C 1
ATOM 2306 O O . ASN A 1 290 ? -3.000 -3.498 -6.166 1.00 89.25 290 ASN A O 1
ATOM 2310 N N . VAL A 1 291 ? -3.281 -4.668 -8.051 1.00 90.19 291 VAL A N 1
ATOM 2311 C CA . VAL A 1 291 ? -4.347 -5.519 -7.483 1.00 90.19 291 VAL A CA 1
ATOM 2312 C C . VAL A 1 291 ? -3.842 -6.247 -6.237 1.00 90.19 291 VAL A C 1
ATOM 2314 O O . VAL A 1 291 ? -4.488 -6.181 -5.191 1.00 90.19 291 VAL A O 1
ATOM 2317 N N . LEU A 1 292 ? -2.663 -6.869 -6.309 1.00 89.31 292 LEU A N 1
ATOM 2318 C CA . LEU A 1 292 ? -2.048 -7.547 -5.166 1.00 89.31 292 LEU A CA 1
ATOM 2319 C C . LEU A 1 292 ? -1.780 -6.587 -4.004 1.00 89.31 292 LEU A C 1
ATOM 2321 O O . LEU A 1 292 ? -2.095 -6.914 -2.861 1.00 89.31 292 LEU A O 1
ATOM 2325 N N . GLN A 1 293 ? -1.269 -5.385 -4.278 1.00 91.56 293 GLN A N 1
ATOM 2326 C CA . GLN A 1 293 ? -1.044 -4.367 -3.254 1.00 91.56 293 GLN A CA 1
ATOM 2327 C C . GLN A 1 293 ? -2.339 -4.008 -2.508 1.00 91.56 293 GLN A C 1
ATOM 2329 O O . GLN A 1 293 ? -2.350 -3.995 -1.275 1.00 91.56 293 GLN A O 1
ATOM 2334 N N . PHE A 1 294 ? -3.440 -3.757 -3.222 1.00 93.12 294 PHE A N 1
ATOM 2335 C CA . PHE A 1 294 ? -4.735 -3.457 -2.601 1.00 93.12 294 PHE A CA 1
ATOM 2336 C C . PHE A 1 294 ? -5.266 -4.642 -1.777 1.00 93.12 294 PHE A C 1
ATOM 2338 O O . PHE A 1 294 ? -5.761 -4.453 -0.663 1.00 93.12 294 PHE A O 1
ATOM 2345 N N . LEU A 1 295 ? -5.126 -5.875 -2.276 1.00 92.12 295 LEU A N 1
ATOM 2346 C CA . LEU A 1 295 ? -5.548 -7.075 -1.546 1.00 92.12 295 LEU A CA 1
ATOM 2347 C C . LEU A 1 295 ? -4.744 -7.269 -0.254 1.00 92.12 295 LEU A C 1
ATOM 2349 O O . LEU A 1 295 ? -5.343 -7.524 0.794 1.00 92.12 295 LEU A O 1
ATOM 2353 N N . LEU A 1 296 ? -3.423 -7.067 -0.299 1.00 90.75 296 LEU A N 1
ATOM 2354 C CA . LEU A 1 296 ? -2.530 -7.181 0.856 1.00 90.75 296 LEU A CA 1
ATOM 2355 C C . LEU A 1 296 ? -2.816 -6.126 1.924 1.00 90.75 296 LEU A C 1
ATOM 2357 O O . LEU A 1 296 ? -2.896 -6.454 3.112 1.00 90.75 296 LEU A O 1
ATOM 2361 N N . ILE A 1 297 ? -3.000 -4.866 1.517 1.00 91.81 297 ILE A N 1
ATOM 2362 C CA . ILE A 1 297 ? -3.336 -3.774 2.438 1.00 91.81 297 ILE A CA 1
ATOM 2363 C C . ILE A 1 297 ? -4.699 -4.034 3.087 1.00 91.81 297 ILE A C 1
ATOM 2365 O O . ILE A 1 297 ? -4.840 -3.888 4.304 1.00 91.81 297 ILE A O 1
ATOM 2369 N N . ASP A 1 298 ? -5.696 -4.473 2.318 1.00 91.69 298 ASP A N 1
ATOM 2370 C CA . ASP A 1 298 ? -6.999 -4.826 2.877 1.00 91.69 298 ASP A CA 1
ATOM 2371 C C . ASP A 1 298 ? -6.922 -6.033 3.834 1.00 91.69 298 ASP A C 1
ATOM 2373 O O . ASP A 1 298 ? -7.528 -5.995 4.907 1.00 91.69 298 ASP A O 1
ATOM 2377 N N . SER A 1 299 ? -6.123 -7.061 3.511 1.00 89.31 299 SER A N 1
ATOM 2378 C CA . SER A 1 299 ? -5.877 -8.218 4.392 1.00 89.31 299 SER A CA 1
ATOM 2379 C C . SER A 1 299 ? -5.283 -7.763 5.727 1.00 89.31 299 SER A C 1
ATOM 2381 O O . SER A 1 299 ? -5.764 -8.151 6.793 1.00 89.31 299 SER A O 1
ATOM 2383 N N . PHE A 1 300 ? -4.299 -6.861 5.689 1.00 88.12 300 PHE A N 1
ATOM 2384 C CA . PHE A 1 300 ? -3.709 -6.269 6.888 1.00 88.12 300 PHE A CA 1
ATOM 2385 C C . PHE A 1 300 ? -4.734 -5.507 7.743 1.00 88.12 300 PHE A C 1
ATOM 2387 O O . PHE A 1 300 ? -4.794 -5.698 8.963 1.00 88.12 300 PHE A O 1
ATOM 2394 N N . ILE A 1 301 ? -5.566 -4.665 7.119 1.00 88.25 301 ILE A N 1
ATOM 2395 C CA . ILE A 1 301 ? -6.623 -3.924 7.822 1.00 88.25 301 ILE A CA 1
ATOM 2396 C C . ILE A 1 301 ? -7.613 -4.898 8.472 1.00 88.25 301 ILE A C 1
ATOM 2398 O O . ILE A 1 301 ? -8.006 -4.693 9.625 1.00 88.25 301 ILE A O 1
ATOM 2402 N N . ASN A 1 302 ? -7.988 -5.969 7.767 1.00 86.62 302 ASN A N 1
ATOM 2403 C CA . ASN A 1 302 ? -8.923 -6.963 8.279 1.00 86.62 302 ASN A CA 1
ATOM 2404 C C . ASN A 1 302 ? -8.366 -7.702 9.506 1.00 86.62 302 ASN A C 1
ATOM 2406 O O . ASN A 1 302 ? -9.033 -7.760 10.540 1.00 86.62 302 ASN A O 1
ATOM 2410 N N . ILE A 1 303 ? -7.122 -8.188 9.437 1.00 85.12 303 ILE A N 1
ATOM 2411 C CA . ILE A 1 303 ? -6.460 -8.893 10.549 1.00 85.12 303 ILE A CA 1
ATOM 2412 C C . ILE A 1 303 ? -6.375 -7.996 11.788 1.00 85.12 303 ILE A C 1
ATOM 2414 O O . ILE A 1 303 ? -6.727 -8.413 12.893 1.00 85.12 303 ILE A O 1
ATOM 2418 N N . ASN A 1 304 ? -5.954 -6.739 11.621 1.00 84.88 304 ASN A N 1
ATOM 2419 C CA . ASN A 1 304 ? -5.874 -5.791 12.734 1.00 84.88 304 ASN A CA 1
ATOM 2420 C C . ASN A 1 304 ? -7.236 -5.536 13.379 1.00 84.88 304 ASN A C 1
ATOM 2422 O O . ASN A 1 304 ? -7.347 -5.481 14.606 1.00 84.88 304 ASN A O 1
ATOM 2426 N N . ARG A 1 305 ? -8.285 -5.414 12.564 1.00 86.62 305 ARG A N 1
ATOM 2427 C CA . ARG A 1 305 ? -9.652 -5.264 13.053 1.00 86.62 305 ARG A CA 1
ATOM 2428 C C . ARG A 1 305 ? -10.088 -6.485 13.866 1.00 86.62 305 ARG A C 1
ATOM 2430 O O . ARG A 1 305 ? -10.603 -6.299 14.967 1.00 86.62 305 ARG A O 1
ATOM 2437 N N . ILE A 1 306 ? -9.870 -7.700 13.356 1.00 85.00 306 ILE A N 1
ATOM 2438 C CA . ILE A 1 306 ? -10.216 -8.957 14.043 1.00 85.00 306 ILE A CA 1
ATOM 2439 C C . ILE A 1 306 ? -9.508 -9.034 15.401 1.00 85.00 306 ILE A C 1
ATOM 2441 O O . ILE A 1 306 ? -10.171 -9.206 16.422 1.00 85.00 306 ILE A O 1
ATOM 2445 N N . ARG A 1 307 ? -8.196 -8.773 15.451 1.00 84.88 307 ARG A N 1
ATOM 2446 C CA . ARG A 1 307 ? -7.419 -8.763 16.705 1.00 84.88 307 ARG A CA 1
ATOM 2447 C C . ARG A 1 307 ? -7.995 -7.827 17.762 1.00 84.88 307 ARG A C 1
ATOM 2449 O O . ARG A 1 307 ? -8.078 -8.179 18.936 1.00 84.88 307 ARG A O 1
ATOM 2456 N N . ILE A 1 308 ? -8.430 -6.635 17.364 1.00 84.81 308 ILE A N 1
ATOM 2457 C CA . ILE A 1 308 ? -9.011 -5.677 18.311 1.00 84.81 308 ILE A CA 1
ATOM 2458 C C . ILE A 1 308 ? -10.393 -6.133 18.792 1.00 84.81 308 ILE A C 1
ATOM 2460 O O . ILE A 1 308 ? -10.742 -5.896 19.951 1.00 84.81 308 ILE A O 1
ATOM 2464 N N . LEU A 1 309 ? -11.179 -6.796 17.940 1.00 84.56 309 LEU A N 1
ATOM 2465 C CA . LEU A 1 309 ? -12.449 -7.395 18.353 1.00 84.56 309 LEU A CA 1
ATOM 2466 C C . LEU A 1 309 ? -12.234 -8.517 19.378 1.00 84.56 309 LEU A C 1
ATOM 2468 O O . LEU A 1 309 ? -12.960 -8.538 20.369 1.00 84.56 309 LEU A O 1
ATOM 2472 N N . ILE A 1 310 ? -11.205 -9.358 19.210 1.00 84.31 310 ILE A N 1
ATOM 2473 C CA . ILE A 1 310 ? -10.818 -10.385 20.199 1.00 84.31 310 ILE A CA 1
ATOM 2474 C C . ILE A 1 310 ? -10.485 -9.735 21.544 1.00 84.31 310 ILE A C 1
ATOM 2476 O O . ILE A 1 310 ? -11.040 -10.119 22.573 1.00 84.31 310 ILE A O 1
ATOM 2480 N N . ILE A 1 311 ? -9.630 -8.705 21.544 1.00 84.50 311 ILE A N 1
ATOM 2481 C CA . ILE A 1 311 ? -9.232 -7.996 22.773 1.00 84.50 311 ILE A CA 1
ATOM 2482 C C . ILE A 1 311 ? -10.458 -7.413 23.491 1.00 84.50 311 ILE A C 1
ATOM 2484 O O . ILE A 1 311 ? -10.585 -7.540 24.709 1.00 84.50 311 ILE A O 1
ATOM 2488 N N . LYS A 1 312 ? -11.389 -6.800 22.748 1.00 83.38 312 LYS A N 1
ATOM 2489 C CA . LYS A 1 312 ? -12.631 -6.249 23.316 1.00 83.38 312 LYS A CA 1
ATOM 2490 C C . LYS A 1 312 ? -13.566 -7.331 23.859 1.00 83.38 312 LYS A C 1
ATOM 2492 O O . LYS A 1 312 ? -14.160 -7.131 24.919 1.00 83.38 312 LYS A O 1
ATOM 2497 N N . ALA A 1 313 ? -13.709 -8.449 23.149 1.00 82.94 313 ALA A N 1
ATOM 2498 C CA . ALA A 1 313 ? -14.537 -9.568 23.586 1.00 82.94 313 ALA A CA 1
ATOM 2499 C C . ALA A 1 313 ? -14.010 -10.151 24.905 1.00 82.94 313 ALA A C 1
ATOM 2501 O O . ALA A 1 313 ? -14.775 -10.284 25.858 1.00 82.94 313 ALA A O 1
ATOM 2502 N N . LYS A 1 314 ? -12.691 -10.364 25.001 1.00 83.69 314 LYS A N 1
ATOM 2503 C CA . LYS A 1 314 ? -12.035 -10.870 26.212 1.00 83.69 314 LYS A CA 1
ATOM 2504 C C . LYS A 1 314 ? -12.183 -9.922 27.406 1.00 83.69 314 LYS A C 1
ATOM 2506 O O . LYS A 1 314 ? -12.601 -10.347 28.474 1.00 83.69 314 LYS A O 1
ATOM 2511 N N . ALA A 1 315 ? -11.968 -8.620 27.203 1.00 83.19 315 ALA A N 1
ATOM 2512 C CA . ALA A 1 315 ? -12.180 -7.623 28.257 1.00 83.19 315 ALA A CA 1
ATOM 2513 C C . ALA A 1 315 ? -13.634 -7.598 28.779 1.00 83.19 315 ALA A C 1
ATOM 2515 O O . ALA A 1 315 ? -13.878 -7.310 29.948 1.00 83.19 315 ALA A O 1
ATOM 2516 N N . THR A 1 316 ? -14.609 -7.912 27.919 1.00 80.31 316 THR A N 1
ATOM 2517 C CA . THR A 1 316 ? -16.027 -7.998 28.308 1.00 80.31 316 THR A CA 1
ATOM 2518 C C . THR A 1 316 ? -16.336 -9.288 29.073 1.00 80.31 316 THR A C 1
ATOM 2520 O O . THR A 1 316 ? -17.216 -9.288 29.934 1.00 80.31 316 THR A O 1
ATOM 2523 N N . GLU A 1 317 ? -15.637 -10.382 28.763 1.00 78.62 317 GLU A N 1
ATOM 2524 C CA . GLU A 1 317 ? -15.742 -11.652 29.485 1.00 78.62 317 GLU A CA 1
ATOM 2525 C C . GLU A 1 317 ? -15.202 -11.530 30.915 1.00 78.62 317 GLU A C 1
ATOM 2527 O O . GLU A 1 317 ? -15.896 -11.919 31.854 1.00 78.62 317 GLU A O 1
ATOM 2532 N N . ASP A 1 318 ? -14.034 -10.905 31.086 1.00 76.50 318 ASP A N 1
ATOM 2533 C CA . ASP A 1 318 ? -13.402 -10.703 32.398 1.00 76.50 318 ASP A CA 1
ATOM 2534 C C . ASP A 1 318 ? -14.223 -9.773 33.315 1.00 76.50 318 ASP A C 1
ATOM 2536 O O . ASP A 1 318 ? -14.163 -9.874 34.540 1.00 76.50 318 ASP A O 1
ATOM 2540 N N . SER A 1 319 ? -15.040 -8.889 32.733 1.00 73.06 319 SER A N 1
ATOM 2541 C CA . SER A 1 319 ? -15.886 -7.942 33.468 1.00 73.06 319 SER A CA 1
ATOM 2542 C C . SER A 1 319 ? -17.232 -8.522 33.965 1.00 73.06 319 SER A C 1
ATOM 2544 O O . SER A 1 319 ? -17.949 -7.798 34.665 1.00 73.06 319 SER A O 1
ATOM 2546 N N . LYS A 1 320 ? -17.630 -9.761 33.610 1.00 58.38 320 LYS A N 1
ATOM 2547 C CA . LYS A 1 320 ? -18.978 -10.341 33.879 1.00 58.38 320 LYS A CA 1
ATOM 2548 C C . LYS A 1 320 ? -19.007 -11.542 34.850 1.00 58.38 320 LYS A C 1
ATOM 2550 O O . LYS A 1 320 ? -19.920 -11.564 35.730 1.00 58.38 320 LYS A O 1
#

Secondary structure (DSSP, 8-state):
-HHHHHHHHHHHHHHHHHHHHHHHHHHHHHHHHHHHHHHHTTSSTT----------PPP---------------------------------------GGG--TT-HHHHHHHHHHHHHHHHHHHHHHHH-SSPPPHHHHHHHHHHHHHHHHHHHHHHHHHHHHHTTS-----HHHHHHHHHHHIIIIIHHHHHHHHHHHHHHHHHHHTS-HHHHT--TT--PSSHHHHHHHHHHHHHHHHHHHHHHHHHHHHHHHHHHHHHHHHHHHHH-S-HHHHHIIIIIIHHHHHHHHHHHHHHHHHHHHHHHHHHHHHHHHHHT-

Foldseek 3Di:
DVVVLVVVLVVLVVVLVVLVVLLVVLVVLLVVLLVVLVCVVVVLPDPDDDDDDDDDDDDDDDDDDDDDDDDDDDDDDDDDDDDDDDDPPPPPPPPPVPPVPPPCPDPVNVVLVVVLVVVLVVLLVVVLVVRVVRQDPVLSVLLVVLLVVLVVVLVVVVVVVCVVCVPPPQPFDPLLVVLLLLSCCLRVLLVQLVVQLVVVLVVVCVVVVHHCVVVLCQQSDADPVRVNSSVVVSVSSNVSSVRSNVVSVVCCVVCPVVSRVVSVSSLVSQDPDPVSSCCCRVRVSSSVSSSSSSSSSVSVSSSSVSVVVSVVSVVVSVVD